Protein AF-A0A927N2I3-F1 (afdb_monomer_lite)

Organism: NCBI:txid648752

Secondary structure (DSSP, 8-state):
-----PBPHHHHHTSTT-TT-EEETTEEEEEEE-SSHHHHHHHHHHHHHHHTTTSSPPEEEEETTEEEEEES-TT-SSB-HHHHHHHHHHHHHHHHTTPPB-GGG----EEEEEESSHHHHHHHHHHHH-PEEETTTEEE-TTS-S-EEEEEE-SS---S----EEEEE--HHHHHHHHHHHHHTT-EEEEEETTEEEEE-TT--EEEEE--SS--BSSS-TTTTT-EEESEEEEEEE-SSHHHHHHHHHHHHHHHHHHT---EEEEETTEEEEE--TTGGGSTTHHHHHHHHHHHGGGT-

Radius of gyration: 20.73 Å; chains: 1; bounding box: 54×40×56 Å

InterPro domains:
  IPR029068 Glyoxalase/Bleomycin resistance protein/Dihydroxybiphenyl dioxygenase [G3DSA:3.10.180.10] (100-213)
  IPR041581 Glyoxalase-like domain, group 6 [PF18029] (110-209)

pLDDT: mean 91.67, std 9.79, range [36.31, 98.75]

Structure (mmCIF, N/CA/C/O backbone):
data_AF-A0A927N2I3-F1
#
_entry.id   AF-A0A927N2I3-F1
#
loop_
_atom_site.group_PDB
_atom_site.id
_atom_site.type_symbol
_atom_site.label_atom_id
_atom_site.label_alt_id
_atom_site.label_comp_id
_atom_site.label_asym_id
_atom_site.label_entity_id
_atom_site.label_seq_id
_atom_site.pdbx_PDB_ins_code
_atom_site.Cartn_x
_atom_site.Cartn_y
_atom_site.Cartn_z
_atom_site.occupancy
_atom_site.B_iso_or_equiv
_atom_site.auth_seq_id
_atom_site.auth_comp_id
_atom_site.auth_asym_id
_atom_site.auth_atom_id
_atom_site.pdbx_PDB_model_num
ATOM 1 N N . MET A 1 1 ? 16.947 22.408 23.521 1.00 36.31 1 MET A N 1
ATOM 2 C CA . MET A 1 1 ? 17.897 21.513 22.833 1.00 36.31 1 MET A CA 1
ATOM 3 C C . MET A 1 1 ? 17.245 20.146 22.841 1.00 36.31 1 MET A C 1
ATOM 5 O O . MET A 1 1 ? 17.210 19.525 23.893 1.00 36.31 1 MET A O 1
ATOM 9 N N . ALA A 1 2 ? 16.526 19.806 21.770 1.00 45.47 2 ALA A N 1
ATOM 10 C CA . ALA A 1 2 ? 15.670 18.622 21.747 1.00 45.47 2 ALA A CA 1
ATOM 11 C C . ALA A 1 2 ? 16.523 17.362 21.561 1.00 45.47 2 ALA A C 1
ATOM 13 O O . ALA A 1 2 ? 17.490 17.373 20.804 1.00 45.47 2 ALA A O 1
ATOM 14 N N . ASN A 1 3 ? 16.166 16.325 22.308 1.00 46.56 3 ASN A N 1
ATOM 15 C CA . ASN A 1 3 ? 16.824 15.031 22.383 1.00 46.56 3 ASN A CA 1
ATOM 16 C C . ASN A 1 3 ? 16.687 14.291 21.034 1.00 46.56 3 ASN A C 1
ATOM 18 O O . ASN A 1 3 ? 15.712 13.579 20.823 1.00 46.56 3 ASN A O 1
ATOM 22 N N . ASP A 1 4 ? 17.623 14.504 20.106 1.00 62.81 4 ASP A N 1
ATOM 23 C CA . ASP A 1 4 ? 17.673 13.862 18.776 1.00 62.81 4 ASP A CA 1
ATOM 24 C C . ASP A 1 4 ? 18.346 12.476 18.842 1.00 62.81 4 ASP A C 1
ATOM 26 O O . ASP A 1 4 ? 19.087 12.063 17.951 1.00 62.81 4 ASP A O 1
ATOM 30 N N . GLU A 1 5 ? 18.144 11.763 19.952 1.00 76.31 5 GLU A N 1
ATOM 31 C CA . GLU A 1 5 ? 18.670 10.415 20.131 1.00 76.31 5 GLU A CA 1
ATOM 32 C C . GLU A 1 5 ? 17.821 9.445 19.304 1.00 76.31 5 GLU A C 1
ATOM 34 O O . GLU A 1 5 ? 16.644 9.201 19.591 1.00 76.31 5 GLU A O 1
ATOM 39 N N . ARG A 1 6 ? 18.419 8.932 18.227 1.00 86.75 6 ARG A N 1
ATOM 40 C CA . ARG A 1 6 ? 17.805 7.933 17.354 1.00 86.75 6 ARG A CA 1
ATOM 41 C C . ARG A 1 6 ? 18.046 6.543 17.923 1.00 86.75 6 ARG A C 1
ATOM 43 O O . ARG A 1 6 ? 19.167 6.174 18.260 1.00 86.75 6 ARG A O 1
ATOM 50 N N . LEU A 1 7 ? 16.975 5.770 17.997 1.00 87.06 7 LEU A N 1
ATOM 51 C CA . LEU A 1 7 ? 16.972 4.374 18.380 1.00 87.06 7 LEU A CA 1
ATOM 52 C C . LEU A 1 7 ? 17.231 3.506 17.148 1.00 87.06 7 LEU A C 1
ATOM 54 O O . LEU A 1 7 ? 16.596 3.650 16.099 1.00 87.06 7 LEU A O 1
ATOM 58 N N . THR A 1 8 ? 18.135 2.551 17.315 1.00 88.69 8 THR A N 1
ATOM 59 C CA . THR A 1 8 ? 18.294 1.415 16.405 1.00 88.69 8 THR A CA 1
ATOM 60 C C . THR A 1 8 ? 17.078 0.486 16.478 1.00 88.69 8 THR A C 1
ATOM 62 O O . THR A 1 8 ? 16.321 0.501 17.453 1.00 88.69 8 THR A O 1
ATOM 65 N N . ALA A 1 9 ? 16.910 -0.382 15.476 1.00 88.00 9 ALA A N 1
ATOM 66 C CA . ALA A 1 9 ? 15.837 -1.376 15.481 1.00 88.00 9 ALA A CA 1
ATOM 67 C C . ALA A 1 9 ? 15.829 -2.268 16.749 1.00 88.00 9 ALA A C 1
ATOM 69 O O . ALA A 1 9 ? 14.766 -2.394 17.365 1.00 88.00 9 ALA A O 1
ATOM 70 N N . PRO A 1 10 ? 16.972 -2.810 17.230 1.00 89.75 10 PRO A N 1
ATOM 71 C CA . PRO A 1 10 ? 16.998 -3.562 18.485 1.00 89.75 10 PRO A CA 1
ATOM 72 C C . PRO A 1 10 ? 16.578 -2.737 19.706 1.00 89.75 10 PRO A C 1
ATOM 74 O O . PRO A 1 10 ? 15.846 -3.245 20.550 1.00 89.75 10 PRO A O 1
ATOM 77 N N . GLN A 1 11 ? 17.003 -1.472 19.798 1.00 91.69 11 GLN A N 1
ATOM 78 C CA . GLN A 1 11 ? 16.630 -0.599 20.917 1.00 91.69 11 GLN A CA 1
ATOM 79 C C . GLN A 1 11 ? 15.126 -0.313 20.937 1.00 91.69 11 GLN A C 1
ATOM 81 O O . GLN A 1 11 ? 14.523 -0.359 22.006 1.00 91.69 11 GLN A O 1
ATOM 86 N N . PHE A 1 12 ? 14.509 -0.074 19.773 1.00 92.25 12 PHE A N 1
ATOM 87 C CA . PHE A 1 12 ? 13.056 0.072 19.677 1.00 92.25 12 PHE A CA 1
ATOM 88 C C . PHE A 1 12 ? 12.346 -1.204 20.143 1.00 92.25 12 PHE A C 1
ATOM 90 O O . PHE A 1 12 ? 11.490 -1.142 21.017 1.00 92.25 12 PHE A O 1
ATOM 97 N N . GLN A 1 13 ? 12.735 -2.374 19.623 1.00 91.06 13 GLN A N 1
ATOM 98 C CA . GLN A 1 13 ? 12.074 -3.643 19.963 1.00 91.06 13 GLN A CA 1
ATOM 99 C C . GLN A 1 13 ? 12.230 -4.060 21.429 1.00 91.06 13 GLN A C 1
ATOM 101 O O . GLN A 1 13 ? 11.427 -4.846 21.925 1.00 91.06 13 GLN A O 1
ATOM 106 N N . GLN A 1 14 ? 13.268 -3.577 22.111 1.00 92.50 14 GLN A N 1
ATOM 107 C CA . GLN A 1 14 ? 13.507 -3.848 23.529 1.00 92.50 14 GLN A CA 1
ATOM 108 C C . GLN A 1 14 ? 12.825 -2.834 24.456 1.00 92.50 14 GLN A C 1
ATOM 110 O O . GLN A 1 14 ? 12.852 -3.012 25.675 1.00 92.50 14 GLN A O 1
ATOM 115 N N . ALA A 1 15 ? 12.223 -1.769 23.919 1.00 94.38 15 ALA A N 1
ATOM 116 C CA . ALA A 1 15 ? 11.490 -0.813 24.732 1.00 94.38 15 ALA A CA 1
ATOM 117 C C . ALA A 1 15 ? 10.251 -1.477 25.359 1.00 94.38 15 ALA A C 1
ATOM 119 O O . ALA A 1 15 ? 9.524 -2.229 24.716 1.00 94.38 15 ALA A O 1
ATOM 120 N N . ALA A 1 16 ? 9.979 -1.180 26.631 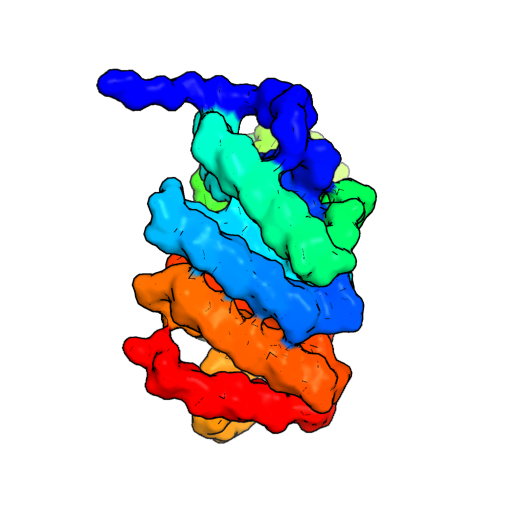1.00 94.94 16 ALA A N 1
ATOM 121 C CA . ALA A 1 16 ? 8.777 -1.679 27.298 1.00 94.94 16 ALA A CA 1
ATOM 122 C C . ALA A 1 16 ? 7.506 -1.104 26.646 1.00 94.94 16 ALA A C 1
ATOM 124 O O . ALA A 1 16 ? 7.484 0.081 26.299 1.00 94.94 16 ALA A O 1
ATOM 125 N N . GLY A 1 17 ? 6.439 -1.894 26.521 1.00 93.25 17 GLY A N 1
ATOM 126 C CA . GLY A 1 17 ? 5.139 -1.442 26.006 1.00 93.25 17 GLY A CA 1
ATOM 127 C C . GLY A 1 17 ? 4.995 -1.441 24.478 1.00 93.25 17 GLY A C 1
ATOM 128 O O . GLY A 1 17 ? 3.988 -0.941 23.972 1.00 93.25 17 GLY A O 1
ATOM 129 N N . VAL A 1 18 ? 5.978 -1.968 23.737 1.00 95.56 18 VAL A N 1
ATOM 130 C CA . VAL A 1 18 ? 5.910 -2.149 22.273 1.00 95.56 18 VAL A CA 1
ATOM 131 C C . VAL A 1 18 ? 6.015 -3.619 21.851 1.00 95.56 18 VAL A C 1
ATOM 133 O O . VAL A 1 18 ? 6.396 -3.929 20.728 1.00 95.56 18 VAL A O 1
ATOM 136 N N . GLU A 1 19 ? 5.632 -4.551 22.722 1.00 95.44 19 GLU A N 1
ATOM 137 C CA . GLU A 1 19 ? 5.757 -6.002 22.512 1.00 95.44 19 GLU A CA 1
ATOM 138 C C . GLU A 1 19 ? 4.996 -6.502 21.264 1.00 95.44 19 GLU A C 1
ATOM 140 O O . GLU A 1 19 ? 5.373 -7.505 20.646 1.00 95.44 19 GLU A O 1
ATOM 145 N N . HIS A 1 20 ? 3.951 -5.773 20.861 1.00 95.25 20 HIS A N 1
ATOM 146 C CA . HIS A 1 20 ? 3.148 -6.016 19.657 1.00 95.25 20 HIS A CA 1
ATOM 147 C C . HIS A 1 20 ? 3.859 -5.645 18.346 1.00 95.25 20 HIS A C 1
ATOM 149 O O . HIS A 1 20 ? 3.430 -6.064 17.274 1.00 95.25 20 HIS A O 1
ATOM 155 N N . TRP A 1 21 ? 4.934 -4.858 18.417 1.00 96.88 21 TRP A N 1
ATOM 156 C CA . TRP A 1 21 ? 5.563 -4.238 17.256 1.00 96.88 21 TRP A CA 1
ATOM 157 C C . TRP A 1 21 ? 6.791 -5.023 16.790 1.00 96.88 21 TRP A C 1
ATOM 159 O O . TRP A 1 21 ? 7.533 -5.612 17.585 1.00 96.88 21 TRP A O 1
ATOM 169 N N . ARG A 1 22 ? 7.037 -5.030 15.480 1.00 95.00 22 ARG A N 1
ATOM 170 C CA . ARG A 1 22 ? 8.255 -5.568 14.861 1.00 95.00 22 ARG A CA 1
ATOM 171 C C . ARG A 1 22 ? 8.903 -4.503 13.996 1.00 95.00 22 ARG A C 1
ATOM 173 O O . ARG A 1 22 ? 8.218 -3.792 13.271 1.00 95.00 22 ARG A O 1
ATOM 180 N N . MET A 1 23 ? 10.225 -4.408 14.064 1.00 92.25 23 MET A N 1
ATOM 181 C CA . MET A 1 23 ? 10.978 -3.583 13.126 1.00 92.25 23 MET A CA 1
ATOM 182 C C . MET A 1 23 ? 11.114 -4.348 11.813 1.00 92.25 23 MET A C 1
ATOM 184 O O . MET A 1 23 ? 11.756 -5.396 11.775 1.00 92.25 23 MET A O 1
ATOM 188 N N . LEU A 1 24 ? 10.481 -3.833 10.763 1.00 89.38 24 LEU A N 1
ATOM 189 C CA . LEU A 1 24 ? 10.590 -4.328 9.391 1.00 89.38 24 LEU A CA 1
ATOM 190 C C . LEU A 1 24 ? 11.387 -3.322 8.545 1.00 89.38 24 LEU A C 1
ATOM 192 O O . LEU A 1 24 ? 11.769 -2.259 9.038 1.00 89.38 24 LEU A O 1
ATOM 196 N N . ALA A 1 25 ? 11.628 -3.644 7.269 1.00 79.50 25 ALA A N 1
ATOM 197 C CA . ALA A 1 25 ? 12.463 -2.834 6.372 1.00 79.50 25 ALA A CA 1
ATOM 198 C C . ALA A 1 25 ? 12.032 -1.354 6.284 1.00 79.50 25 ALA A C 1
ATOM 200 O O . ALA A 1 25 ? 12.874 -0.476 6.117 1.00 79.50 25 ALA A O 1
ATOM 201 N N . PHE A 1 26 ? 10.737 -1.070 6.464 1.00 79.00 26 PHE A N 1
ATOM 202 C CA . PHE A 1 26 ? 10.156 0.271 6.313 1.00 79.00 26 PHE A CA 1
ATOM 203 C C . PHE A 1 26 ? 9.615 0.872 7.619 1.00 79.00 26 PHE A C 1
ATOM 205 O O . PHE A 1 26 ? 8.822 1.810 7.583 1.00 79.00 26 PHE A O 1
ATOM 212 N N . GLY A 1 27 ? 10.042 0.352 8.774 1.00 88.81 27 GLY A N 1
ATOM 213 C CA . GLY A 1 27 ? 9.709 0.912 10.087 1.00 88.81 27 GLY A CA 1
ATOM 214 C C . GLY A 1 27 ? 9.077 -0.081 11.059 1.00 88.81 27 GLY A C 1
ATOM 215 O O . GLY A 1 27 ? 9.014 -1.291 10.816 1.00 88.81 27 GLY A O 1
ATOM 216 N N . ALA A 1 28 ? 8.619 0.444 12.194 1.00 94.06 28 ALA A N 1
ATOM 217 C CA . ALA A 1 28 ? 7.935 -0.345 13.208 1.00 94.06 28 ALA A CA 1
ATOM 218 C C . ALA A 1 28 ? 6.518 -0.672 12.743 1.00 94.06 28 ALA A C 1
ATOM 220 O O . ALA A 1 28 ? 5.746 0.226 12.424 1.00 94.06 28 ALA A O 1
ATOM 221 N N . SER A 1 29 ? 6.181 -1.954 12.733 1.00 95.94 29 SER A N 1
ATOM 222 C CA . SER A 1 29 ? 4.923 -2.485 12.217 1.00 95.94 29 SER A CA 1
ATOM 223 C C . SER A 1 29 ? 4.180 -3.261 13.301 1.00 95.94 29 SER A C 1
ATOM 225 O O . SER A 1 29 ? 4.810 -4.021 14.039 1.00 95.94 29 SER A O 1
ATOM 227 N N . ALA A 1 30 ? 2.863 -3.098 13.389 1.00 97.88 30 ALA A N 1
ATOM 228 C CA . ALA A 1 30 ? 1.992 -3.895 14.251 1.00 97.88 30 ALA A CA 1
ATOM 229 C C . ALA A 1 30 ? 0.683 -4.230 13.539 1.00 97.88 30 ALA A C 1
ATOM 231 O O . ALA A 1 30 ? 0.111 -3.384 12.852 1.00 97.88 30 ALA A O 1
ATOM 232 N N . TRP A 1 31 ? 0.215 -5.459 13.728 1.00 98.50 31 TRP A N 1
ATOM 233 C CA . TRP A 1 31 ? -1.080 -5.926 13.252 1.00 98.50 31 TRP A CA 1
ATOM 234 C C . TRP A 1 31 ? -2.033 -6.107 14.431 1.00 98.50 31 TRP A C 1
ATOM 236 O O . TRP A 1 31 ? -1.641 -6.676 15.453 1.00 98.50 31 TRP A O 1
ATOM 246 N N . PHE A 1 32 ? -3.271 -5.644 14.271 1.00 98.75 32 PHE A N 1
ATOM 247 C CA . PHE A 1 32 ? -4.353 -5.800 15.239 1.00 98.75 32 PHE A CA 1
ATOM 248 C C . PHE A 1 32 ? -5.556 -6.469 14.576 1.00 98.75 32 PHE A C 1
ATOM 250 O O . PHE A 1 32 ? -6.111 -5.923 13.620 1.00 98.75 32 PHE A O 1
ATOM 257 N N . ASP A 1 33 ? -5.972 -7.621 15.093 1.00 98.62 33 ASP A N 1
ATOM 258 C CA . ASP A 1 33 ? -7.131 -8.354 14.595 1.00 98.62 33 ASP A CA 1
ATOM 259 C C . ASP A 1 33 ? -8.418 -7.570 14.844 1.00 98.62 33 ASP A C 1
ATOM 261 O O . ASP A 1 33 ? -8.652 -7.034 15.931 1.00 98.62 33 ASP A O 1
ATOM 265 N N . ALA A 1 34 ? -9.280 -7.541 13.832 1.00 98.25 34 ALA A N 1
ATOM 266 C CA . ALA A 1 34 ? -10.597 -6.937 13.904 1.00 98.25 34 ALA A CA 1
ATOM 267 C C . ALA A 1 34 ? -11.634 -7.860 13.243 1.00 98.25 34 ALA A C 1
ATOM 269 O O . ALA A 1 34 ? -11.428 -8.316 12.120 1.00 98.25 34 ALA A O 1
ATOM 270 N N . PRO A 1 35 ? -12.784 -8.113 13.892 1.00 97.25 35 PRO A N 1
ATOM 271 C CA . PRO A 1 35 ? -13.817 -9.001 13.353 1.00 97.25 35 PRO A CA 1
ATOM 272 C C . PRO A 1 35 ? -14.614 -8.389 12.188 1.00 97.25 35 PRO A C 1
ATOM 274 O O . PRO A 1 35 ? -15.437 -9.073 11.586 1.00 97.25 35 PRO A O 1
ATOM 277 N N . SER A 1 36 ? -14.432 -7.095 11.912 1.00 98.12 36 SER A N 1
ATOM 278 C CA . SER A 1 36 ? -15.065 -6.366 10.810 1.00 98.12 36 SER A CA 1
ATOM 279 C C . SER A 1 36 ? -14.256 -5.116 10.468 1.00 98.12 36 SER A C 1
ATOM 281 O O . SER A 1 36 ? -13.510 -4.605 11.319 1.00 98.12 36 SER A O 1
ATOM 283 N N . GLN A 1 37 ? -14.447 -4.561 9.269 1.00 98.00 37 GLN A N 1
ATOM 284 C CA . GLN A 1 37 ? -13.780 -3.310 8.906 1.00 98.00 37 GLN A CA 1
ATOM 285 C C . GLN A 1 37 ? -14.302 -2.143 9.738 1.00 98.00 37 GLN A C 1
ATOM 287 O O . GLN A 1 37 ? -13.536 -1.243 10.059 1.00 98.00 37 GLN A O 1
ATOM 292 N N . THR A 1 38 ? -15.574 -2.153 10.137 1.00 98.44 38 THR A N 1
ATOM 293 C CA . THR A 1 38 ? -16.164 -1.137 11.017 1.00 98.44 38 THR A CA 1
ATOM 294 C C . THR A 1 38 ? -15.460 -1.117 12.372 1.00 98.44 38 THR A C 1
ATOM 296 O O . THR A 1 38 ? -15.139 -0.045 12.891 1.00 98.44 38 THR A O 1
ATOM 299 N N . THR A 1 39 ? -15.163 -2.292 12.940 1.00 98.25 39 THR A N 1
ATOM 300 C CA . THR A 1 39 ? -14.383 -2.392 14.179 1.00 98.25 39 THR A CA 1
ATOM 301 C C . THR A 1 39 ? -12.949 -1.904 13.966 1.00 98.25 39 THR A C 1
ATOM 303 O O . THR A 1 39 ? -12.459 -1.100 14.758 1.00 98.25 39 THR A O 1
ATOM 306 N N . GLY A 1 40 ? -12.293 -2.310 12.874 1.00 98.50 40 GLY A N 1
ATOM 307 C CA . GLY A 1 40 ? -10.952 -1.823 12.540 1.00 98.50 40 GLY A CA 1
ATOM 308 C C . GLY A 1 40 ? -10.908 -0.302 12.332 1.00 98.50 40 GLY A C 1
ATOM 309 O O . GLY A 1 40 ? -10.027 0.379 12.852 1.00 98.50 40 GLY A O 1
ATOM 310 N N . ALA A 1 41 ? -11.911 0.274 11.669 1.00 98.38 41 ALA A N 1
ATOM 311 C CA . ALA A 1 41 ? -12.024 1.711 11.440 1.00 98.38 41 ALA A CA 1
ATOM 312 C C . ALA A 1 41 ? -12.205 2.514 12.740 1.00 98.38 41 ALA A C 1
ATOM 314 O O . ALA A 1 41 ? -11.804 3.679 12.810 1.00 98.38 41 ALA A O 1
ATOM 315 N N . ALA A 1 42 ? -12.746 1.905 13.801 1.00 98.31 42 ALA A N 1
ATOM 316 C CA . ALA A 1 42 ? -12.764 2.529 15.121 1.00 98.31 42 ALA A CA 1
ATOM 317 C C . ALA A 1 42 ? -11.341 2.747 15.665 1.00 98.31 42 ALA A C 1
ATOM 319 O O . ALA A 1 42 ? -11.078 3.806 16.239 1.00 98.31 42 ALA A O 1
ATOM 320 N N . LEU A 1 43 ? -10.418 1.802 15.437 1.00 98.44 43 LEU A N 1
ATOM 321 C CA . LEU A 1 43 ? -9.000 1.967 15.769 1.00 98.44 43 LEU A CA 1
ATOM 322 C C . LEU A 1 43 ? -8.337 3.010 14.865 1.00 98.44 43 LEU A C 1
ATOM 324 O O . LEU A 1 43 ? -7.635 3.877 15.377 1.00 98.44 43 LEU A O 1
ATOM 328 N N . VAL A 1 44 ? -8.617 2.995 13.556 1.00 97.44 44 VAL A N 1
ATOM 329 C CA . VAL A 1 44 ? -8.127 4.022 12.615 1.00 97.44 44 VAL A CA 1
ATOM 330 C C . VAL A 1 44 ? -8.447 5.429 13.125 1.00 97.44 44 VAL A C 1
ATOM 332 O O . VAL A 1 44 ? -7.557 6.273 13.215 1.00 97.44 44 VAL A O 1
ATOM 335 N N . ARG A 1 45 ? -9.692 5.671 13.554 1.00 96.19 45 ARG A N 1
ATOM 336 C CA . ARG A 1 45 ? -10.097 6.959 14.133 1.00 96.19 45 ARG A CA 1
ATOM 337 C C . ARG A 1 45 ? -9.270 7.326 15.371 1.00 96.19 45 ARG A C 1
ATOM 339 O O . ARG A 1 45 ? -8.767 8.444 15.445 1.00 96.19 45 ARG A O 1
ATOM 346 N N . ARG A 1 46 ? -9.062 6.390 16.307 1.00 95.94 46 ARG A N 1
ATOM 347 C CA . ARG A 1 46 ? -8.213 6.631 17.492 1.00 95.94 46 ARG A CA 1
ATOM 348 C C . ARG A 1 46 ? -6.778 6.981 17.106 1.00 95.94 46 ARG A C 1
ATOM 350 O O . ARG A 1 46 ? -6.207 7.895 17.687 1.00 95.94 46 ARG A O 1
ATOM 357 N N . ILE A 1 47 ? -6.207 6.298 16.114 1.00 95.00 47 ILE A N 1
ATOM 358 C CA . ILE A 1 47 ? -4.854 6.583 15.616 1.00 95.00 47 ILE A CA 1
ATOM 359 C C . ILE A 1 47 ? -4.770 8.021 15.090 1.00 95.00 47 ILE A C 1
ATOM 361 O O . ILE A 1 47 ? -3.842 8.742 15.450 1.00 95.00 47 ILE A O 1
ATOM 365 N N . THR A 1 48 ? -5.757 8.468 14.305 1.00 91.12 48 THR A N 1
ATOM 366 C CA . THR A 1 48 ? -5.766 9.846 13.783 1.00 91.12 48 THR A CA 1
ATOM 367 C C . THR A 1 48 ? -5.887 10.903 14.886 1.00 91.12 48 THR A C 1
ATOM 369 O O . THR A 1 48 ? -5.183 11.911 14.843 1.00 91.12 48 THR A O 1
ATOM 372 N N . GLU A 1 49 ? -6.702 10.644 15.918 1.00 90.62 49 GLU A N 1
ATOM 373 C CA . GLU A 1 49 ? -6.854 11.521 17.091 1.00 90.62 49 GLU A CA 1
ATOM 374 C C . GLU A 1 49 ? -5.538 11.657 17.876 1.00 90.62 49 GLU A C 1
ATOM 376 O O . GLU A 1 49 ? -5.213 12.740 18.363 1.00 90.62 49 GLU A O 1
ATOM 381 N N . LEU A 1 50 ? -4.757 10.575 17.975 1.00 88.38 50 LEU A N 1
ATOM 382 C CA . LEU A 1 50 ? -3.436 10.603 18.607 1.00 88.38 50 LEU A CA 1
ATOM 383 C C . LEU A 1 50 ? -2.462 11.481 17.809 1.00 88.38 50 LEU A C 1
ATOM 385 O O . LEU A 1 50 ? -1.740 12.289 18.394 1.00 88.38 50 LEU A O 1
ATOM 389 N N . THR A 1 51 ? -2.470 11.368 16.478 1.00 77.38 51 THR A N 1
ATOM 390 C CA . THR A 1 51 ? -1.511 12.066 15.608 1.00 77.38 51 THR A CA 1
ATOM 391 C C . THR A 1 51 ? -1.757 13.561 15.468 1.00 77.38 51 THR A C 1
ATOM 393 O O . THR A 1 51 ? -0.788 14.317 15.401 1.00 77.38 51 THR A O 1
ATOM 396 N N . ASP A 1 52 ? -3.014 14.007 15.539 1.00 65.69 52 ASP A N 1
ATOM 397 C CA . ASP A 1 52 ? -3.369 15.435 15.536 1.00 65.69 52 ASP A CA 1
ATOM 398 C C . ASP A 1 52 ? -2.674 16.226 16.662 1.00 65.69 52 ASP A C 1
ATOM 400 O O . ASP A 1 52 ? -2.477 17.437 16.555 1.00 65.69 52 ASP A O 1
ATOM 404 N N . SER A 1 53 ? -2.261 15.545 17.736 1.00 52.94 53 SER A N 1
ATOM 405 C CA . SER A 1 53 ? -1.587 16.155 18.882 1.00 52.94 53 SER A CA 1
ATOM 406 C C . SER A 1 53 ? -0.053 16.104 18.831 1.00 52.94 53 SER A C 1
ATOM 408 O O . SER A 1 53 ? 0.600 16.858 19.555 1.00 52.94 53 SER A O 1
ATOM 410 N N . SER A 1 54 ? 0.539 15.232 18.001 1.00 52.00 54 SER A N 1
ATOM 411 C CA . SER A 1 54 ? 1.939 14.812 18.169 1.00 52.00 54 SER A CA 1
ATOM 412 C C . SER A 1 54 ? 2.775 14.666 16.891 1.00 52.00 54 SER A C 1
ATOM 414 O O . SER A 1 54 ? 3.991 14.508 17.013 1.00 52.00 54 SER A O 1
ATOM 416 N N . GLY A 1 55 ? 2.200 14.724 15.680 1.00 63.16 55 GLY A N 1
ATOM 417 C CA . GLY A 1 55 ? 2.989 14.700 14.439 1.00 63.16 55 GLY A CA 1
ATOM 418 C C . GLY A 1 55 ? 2.362 13.946 13.263 1.00 63.16 55 GLY A C 1
ATOM 419 O O . GLY A 1 55 ? 1.148 13.878 13.112 1.00 63.16 55 GLY A O 1
ATOM 420 N N . ARG A 1 56 ? 3.222 13.423 12.378 1.00 75.81 56 ARG A N 1
ATOM 421 C CA . ARG A 1 56 ? 2.847 12.782 11.105 1.00 75.81 56 ARG A CA 1
ATOM 422 C C . ARG A 1 56 ? 2.008 11.517 11.335 1.00 75.81 56 ARG A C 1
ATOM 424 O O . ARG A 1 56 ? 2.390 10.667 12.134 1.00 75.81 56 ARG A O 1
ATOM 431 N N . LEU A 1 57 ? 0.913 11.388 10.585 1.00 86.19 57 LEU A N 1
ATOM 432 C CA . LEU A 1 57 ? 0.067 10.193 10.538 1.00 86.19 57 LEU A CA 1
ATOM 433 C C . LEU A 1 57 ? 0.915 8.950 10.170 1.00 86.19 57 LEU A C 1
ATOM 435 O O . LEU A 1 57 ? 1.628 9.014 9.162 1.00 86.19 57 LEU A O 1
ATOM 439 N N . PRO A 1 58 ? 0.884 7.847 10.951 1.00 92.19 58 PRO A N 1
ATOM 440 C CA . PRO A 1 58 ? 1.461 6.577 10.523 1.00 92.19 58 PRO A CA 1
ATOM 441 C C . PRO A 1 58 ? 0.714 6.034 9.307 1.00 92.19 58 PRO A C 1
ATOM 443 O O . PRO A 1 58 ? -0.461 6.333 9.106 1.00 92.19 58 PRO A O 1
ATOM 446 N N . ASP A 1 59 ? 1.368 5.187 8.522 1.00 94.00 59 ASP A N 1
ATOM 447 C CA . ASP A 1 59 ? 0.656 4.481 7.464 1.00 94.00 59 ASP A CA 1
ATOM 448 C C . ASP A 1 59 ? -0.269 3.442 8.112 1.00 94.00 59 ASP A C 1
ATOM 450 O O . ASP A 1 59 ? 0.155 2.690 8.997 1.00 94.00 59 ASP A O 1
ATOM 454 N N . VAL A 1 60 ? -1.532 3.407 7.688 1.00 96.81 60 VAL A N 1
ATOM 455 C CA . VAL A 1 60 ? -2.525 2.464 8.215 1.00 96.81 60 VAL A CA 1
ATOM 456 C C . VAL A 1 60 ? -3.180 1.716 7.068 1.00 96.81 60 VAL A C 1
ATOM 458 O O . VAL A 1 60 ? -3.744 2.340 6.174 1.00 96.81 60 VAL A O 1
ATOM 461 N N . ASP A 1 61 ? -3.134 0.390 7.113 1.00 97.50 61 ASP A N 1
ATOM 462 C CA . ASP A 1 61 ? -3.801 -0.481 6.152 1.00 97.50 61 ASP A CA 1
ATOM 463 C C . ASP A 1 61 ? -4.960 -1.187 6.871 1.00 97.50 61 ASP A C 1
ATOM 465 O O . ASP A 1 61 ? -4.750 -2.063 7.714 1.00 97.50 61 ASP A O 1
ATOM 469 N N . LEU A 1 62 ? -6.196 -0.792 6.569 1.00 98.62 62 LEU A N 1
ATOM 470 C CA . LEU A 1 62 ? -7.406 -1.438 7.072 1.00 98.62 62 LEU A CA 1
ATOM 471 C C . LEU A 1 62 ? -7.830 -2.540 6.095 1.00 98.62 62 LEU A C 1
ATOM 473 O O . LEU A 1 62 ? -7.935 -2.326 4.883 1.00 98.62 62 LEU A O 1
ATOM 477 N N . ARG A 1 63 ? -8.026 -3.744 6.628 1.00 97.88 63 ARG A N 1
ATOM 478 C CA . ARG A 1 63 ? -8.367 -4.965 5.895 1.00 97.88 63 ARG A CA 1
ATOM 479 C C . ARG A 1 63 ? -9.583 -5.632 6.529 1.00 97.88 63 ARG A C 1
ATOM 481 O O . ARG A 1 63 ? -9.994 -5.282 7.631 1.00 97.88 63 ARG A O 1
ATOM 488 N N . ALA A 1 64 ? -10.117 -6.644 5.848 1.00 97.00 64 ALA A N 1
ATOM 489 C CA . ALA A 1 64 ? -11.263 -7.423 6.320 1.00 97.00 64 ALA A CA 1
ATOM 490 C C . ALA A 1 64 ? -11.075 -8.000 7.735 1.00 97.00 64 ALA A C 1
ATOM 492 O O . ALA A 1 64 ? -12.026 -8.048 8.508 1.00 97.00 64 ALA A O 1
ATOM 493 N N . SER A 1 65 ? -9.855 -8.449 8.048 1.00 96.81 65 SER A N 1
ATOM 494 C CA . SER A 1 65 ? -9.521 -9.168 9.280 1.00 96.81 65 SER A CA 1
ATOM 495 C C . SER A 1 65 ? -8.781 -8.332 10.322 1.00 96.81 65 SER A C 1
ATOM 497 O O . SER A 1 65 ? -8.477 -8.849 11.394 1.00 96.81 65 SER A O 1
ATOM 499 N N . GLY A 1 66 ? -8.439 -7.073 10.037 1.00 98.19 66 GLY A N 1
ATOM 500 C CA . GLY A 1 66 ? -7.603 -6.308 10.955 1.00 98.19 66 GLY A CA 1
ATOM 501 C C . GLY A 1 66 ? -7.025 -5.018 10.400 1.00 98.19 66 GLY A C 1
ATOM 502 O O . GLY A 1 66 ? -7.351 -4.566 9.300 1.00 98.19 66 GLY A O 1
ATOM 503 N N . VAL A 1 67 ? -6.168 -4.416 11.217 1.00 98.69 67 VAL A N 1
ATOM 504 C CA . VAL A 1 67 ? -5.505 -3.139 10.966 1.00 98.69 67 VAL A CA 1
ATOM 505 C C . VAL A 1 67 ? -4.003 -3.334 11.069 1.00 98.69 67 VAL A C 1
ATOM 507 O O . VAL A 1 67 ? -3.487 -3.697 12.127 1.00 98.69 67 VAL A O 1
ATOM 510 N N . HIS A 1 68 ? -3.295 -3.032 9.988 1.00 98.00 68 HIS A N 1
ATOM 511 C CA . HIS A 1 68 ? -1.849 -2.904 10.000 1.00 98.00 68 HIS A CA 1
ATOM 512 C C . HIS A 1 68 ? -1.460 -1.444 10.222 1.00 98.00 68 HIS A C 1
ATOM 514 O O . HIS A 1 68 ? -1.967 -0.559 9.537 1.00 98.00 68 HIS A O 1
ATOM 520 N N . VAL A 1 69 ? -0.544 -1.184 11.150 1.00 97.06 69 VAL A N 1
ATOM 521 C CA . VAL A 1 69 ? -0.025 0.160 11.423 1.00 97.06 69 VAL A CA 1
ATOM 522 C C . VAL A 1 69 ? 1.485 0.158 11.247 1.00 97.06 69 VAL A C 1
ATOM 524 O O . VAL A 1 69 ? 2.168 -0.675 11.844 1.00 97.06 69 VAL A O 1
ATOM 527 N N . ARG A 1 70 ? 2.009 1.113 10.473 1.00 94.69 70 ARG A N 1
ATOM 528 C CA . ARG A 1 70 ? 3.448 1.360 10.316 1.00 94.69 70 ARG A CA 1
ATOM 529 C C . ARG A 1 70 ? 3.834 2.751 10.798 1.00 94.69 70 ARG A C 1
ATOM 531 O O . ARG A 1 70 ? 3.331 3.758 10.307 1.00 94.69 70 ARG A O 1
ATOM 538 N N . ILE A 1 71 ? 4.782 2.796 11.728 1.00 92.62 71 ILE A N 1
ATOM 539 C CA . ILE A 1 71 ? 5.397 4.022 12.237 1.00 92.62 71 ILE A CA 1
ATOM 540 C C . ILE A 1 71 ? 6.822 4.123 11.692 1.00 92.62 71 ILE A C 1
ATOM 542 O O . ILE A 1 71 ? 7.600 3.169 11.755 1.00 92.62 71 ILE A O 1
ATOM 546 N N . GLY A 1 72 ? 7.169 5.309 11.196 1.00 82.62 72 GLY A N 1
ATOM 547 C CA . GLY A 1 72 ? 8.456 5.589 10.566 1.00 82.62 72 GLY A CA 1
ATOM 548 C C . GLY A 1 72 ? 8.298 6.025 9.113 1.00 82.62 72 GLY A C 1
ATOM 549 O O . GLY A 1 72 ? 7.188 6.217 8.616 1.00 82.62 72 GLY A O 1
ATOM 550 N N . ALA A 1 73 ? 9.414 6.311 8.458 1.00 66.75 73 ALA A N 1
ATOM 551 C CA . ALA A 1 73 ? 9.473 6.579 7.026 1.00 66.75 73 ALA A CA 1
ATOM 552 C C . ALA A 1 73 ? 10.599 5.737 6.430 1.00 66.75 73 ALA A C 1
ATOM 554 O O . ALA A 1 73 ? 11.643 5.566 7.071 1.00 66.75 73 ALA A O 1
ATOM 555 N N . SER A 1 74 ? 10.395 5.242 5.211 1.00 62.94 74 SER A N 1
ATOM 556 C CA . SER A 1 74 ? 11.448 4.609 4.419 1.00 62.94 74 SER A CA 1
ATOM 557 C C . SER A 1 74 ? 12.672 5.532 4.363 1.00 62.94 74 SER A C 1
ATOM 559 O O . SER A 1 74 ? 12.537 6.724 4.097 1.00 62.94 74 SER A O 1
ATOM 561 N N . GLY A 1 75 ? 13.858 5.010 4.685 1.00 62.03 75 GLY A N 1
ATOM 562 C CA . GLY A 1 75 ? 15.096 5.802 4.710 1.00 62.03 75 GLY A CA 1
ATOM 563 C C . GLY A 1 75 ? 15.317 6.699 5.928 1.00 62.03 75 GLY A C 1
ATOM 564 O O . GLY A 1 75 ? 16.291 7.450 5.948 1.00 62.03 75 GLY A O 1
ATOM 565 N N . SER A 1 76 ? 14.462 6.633 6.956 1.00 66.38 76 SER A N 1
ATOM 566 C CA . SER A 1 76 ? 14.703 7.343 8.219 1.00 66.38 76 SER A CA 1
ATOM 567 C C . SER A 1 76 ? 16.009 6.866 8.884 1.00 66.38 76 SER A C 1
ATOM 569 O O . SER A 1 76 ? 16.250 5.657 8.929 1.00 66.38 76 SER A O 1
ATOM 571 N N . PRO A 1 77 ? 16.818 7.759 9.495 1.00 62.50 77 PRO A N 1
ATOM 572 C CA . PRO A 1 77 ? 18.069 7.402 10.187 1.00 62.50 77 PRO A CA 1
ATOM 573 C C . PRO A 1 77 ? 17.876 6.563 11.469 1.00 62.50 77 PRO A C 1
ATOM 575 O O . PRO A 1 77 ? 18.831 6.330 12.208 1.00 62.50 77 PRO A O 1
ATOM 578 N N . GLY A 1 78 ? 16.647 6.136 11.767 1.00 77.75 78 GLY A N 1
ATOM 579 C CA . GLY A 1 78 ? 16.273 5.355 12.943 1.00 77.75 78 GLY A CA 1
ATOM 580 C C . GLY A 1 78 ? 14.915 5.772 13.505 1.00 77.75 78 GLY A C 1
ATOM 581 O O . GLY A 1 78 ? 14.261 6.684 12.988 1.00 77.75 78 GLY A O 1
ATOM 582 N N . MET A 1 79 ? 14.505 5.106 14.582 1.00 87.38 79 MET A N 1
ATOM 583 C CA . MET A 1 79 ? 13.277 5.420 15.318 1.00 87.38 79 MET A CA 1
ATOM 584 C C . MET A 1 79 ? 13.552 6.513 16.355 1.00 87.38 79 MET A C 1
ATOM 586 O O . MET A 1 79 ? 14.671 6.657 16.835 1.00 87.38 79 MET A O 1
ATOM 590 N N . SER A 1 80 ? 12.552 7.296 16.727 1.00 88.69 80 SER A N 1
ATOM 591 C CA . SER A 1 80 ? 12.644 8.288 17.803 1.00 88.69 80 SER A CA 1
ATOM 592 C C . SER A 1 80 ? 11.914 7.817 19.062 1.00 88.69 80 SER A C 1
ATOM 594 O O . SER A 1 80 ? 11.098 6.896 19.024 1.00 88.69 80 SER A O 1
ATOM 596 N N . LEU A 1 81 ? 12.153 8.488 20.191 1.00 88.69 81 LEU A N 1
ATOM 597 C CA . LEU A 1 81 ? 11.338 8.282 21.394 1.00 88.69 81 LEU A CA 1
ATOM 598 C C . LEU A 1 81 ? 9.859 8.628 21.154 1.00 88.69 81 LEU A C 1
ATOM 600 O O . LEU A 1 81 ? 8.989 7.966 21.709 1.00 88.69 81 LEU A O 1
ATOM 604 N N . ALA A 1 82 ? 9.563 9.609 20.294 1.00 88.62 82 ALA A N 1
ATOM 605 C CA . ALA A 1 82 ? 8.188 9.939 19.922 1.00 88.62 82 ALA A CA 1
ATOM 606 C C . ALA A 1 82 ? 7.502 8.781 19.178 1.00 88.62 82 ALA A C 1
ATOM 608 O O . ALA A 1 82 ? 6.323 8.524 19.408 1.00 88.62 82 ALA A O 1
ATOM 609 N N . ASP A 1 83 ? 8.247 8.035 18.356 1.00 90.62 83 ASP A 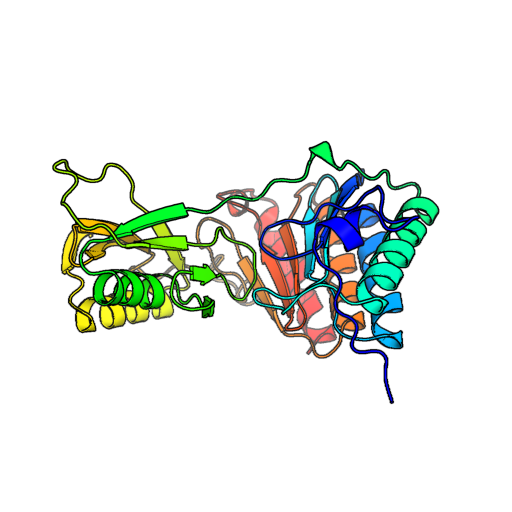N 1
ATOM 610 C CA . ASP A 1 83 ? 7.718 6.846 17.683 1.00 90.62 83 ASP A CA 1
ATOM 611 C C . ASP A 1 83 ? 7.417 5.713 18.676 1.00 90.62 83 ASP A C 1
ATOM 613 O O . ASP A 1 83 ? 6.431 4.997 18.512 1.00 90.62 83 ASP A O 1
ATOM 617 N N . VAL A 1 84 ? 8.228 5.564 19.733 1.00 92.75 84 VAL A N 1
ATOM 618 C CA . VAL A 1 84 ? 7.958 4.609 20.824 1.00 92.75 84 VAL A CA 1
ATOM 619 C C . VAL A 1 84 ? 6.681 4.990 21.574 1.00 92.75 84 VAL A C 1
ATOM 621 O O . VAL A 1 84 ? 5.843 4.126 21.832 1.00 92.75 84 VAL A O 1
ATOM 624 N N . GLU A 1 85 ? 6.502 6.271 21.906 1.00 92.75 85 GLU A N 1
ATOM 625 C CA . GLU A 1 85 ? 5.279 6.729 22.574 1.00 92.75 85 GLU A CA 1
ATOM 626 C C . GLU A 1 85 ? 4.041 6.569 21.686 1.00 92.75 85 GLU A C 1
ATOM 628 O O . GLU A 1 85 ? 2.998 6.121 22.166 1.00 92.75 85 GLU A O 1
ATOM 633 N N . LEU A 1 86 ? 4.157 6.840 20.382 1.00 93.50 86 LEU A N 1
ATOM 634 C CA . LEU A 1 86 ? 3.072 6.5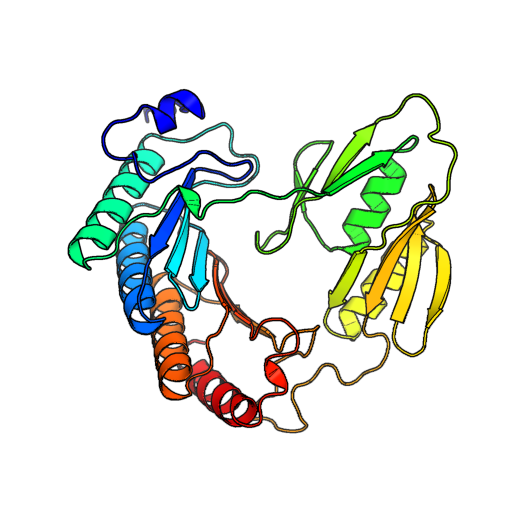93 19.436 1.00 93.50 86 LEU A CA 1
ATOM 635 C C . LEU A 1 86 ? 2.726 5.098 19.369 1.00 93.50 86 LEU A C 1
ATOM 637 O O . LEU A 1 86 ? 1.556 4.740 19.479 1.00 93.50 86 LEU A O 1
ATOM 641 N N . ALA A 1 87 ? 3.723 4.214 19.272 1.00 95.50 87 ALA A N 1
ATOM 642 C CA . ALA A 1 87 ? 3.515 2.765 19.255 1.00 95.50 87 ALA A CA 1
ATOM 643 C C . ALA A 1 87 ? 2.781 2.262 20.513 1.00 95.50 87 ALA A C 1
ATOM 645 O O . ALA A 1 87 ? 1.850 1.455 20.422 1.00 95.50 87 ALA A O 1
ATOM 646 N N . ARG A 1 88 ? 3.149 2.780 21.693 1.00 96.44 88 ARG A N 1
ATOM 647 C CA . ARG A 1 88 ? 2.465 2.490 22.966 1.00 96.44 88 ARG A CA 1
ATOM 648 C C . ARG A 1 88 ? 1.025 2.985 22.972 1.00 96.44 88 ARG A C 1
ATOM 650 O O . ARG A 1 88 ? 0.132 2.246 23.387 1.00 96.44 88 ARG A O 1
ATOM 657 N N . ALA A 1 89 ? 0.797 4.214 22.515 1.00 95.94 89 ALA A N 1
ATOM 658 C CA . ALA A 1 89 ? -0.528 4.819 22.477 1.00 95.94 89 ALA A CA 1
ATOM 659 C C . ALA A 1 89 ? -1.472 4.058 21.533 1.00 95.94 89 ALA A C 1
ATOM 661 O O . ALA A 1 89 ? -2.610 3.776 21.902 1.00 95.94 89 ALA A O 1
ATOM 662 N N . VAL A 1 90 ? -0.981 3.638 20.364 1.00 96.94 90 VAL A N 1
ATOM 663 C CA . VAL A 1 90 ? -1.739 2.803 19.421 1.00 96.94 90 VAL A CA 1
ATOM 664 C C . VAL A 1 90 ? -2.047 1.429 20.024 1.00 96.94 90 VAL A C 1
ATOM 666 O O . VAL A 1 90 ? -3.200 1.002 19.998 1.00 96.94 90 VAL A O 1
ATOM 669 N N . SER A 1 91 ? -1.067 0.763 20.648 1.00 98.06 91 SER A N 1
ATOM 670 C CA . SER A 1 91 ? -1.303 -0.497 21.373 1.00 98.06 91 SER A CA 1
ATOM 671 C C . SER A 1 91 ? -2.341 -0.348 22.492 1.00 98.06 91 SER A C 1
ATOM 673 O O . SER A 1 91 ? -3.119 -1.268 22.736 1.00 98.06 91 SER A O 1
ATOM 675 N N . ALA A 1 92 ? -2.353 0.781 23.205 1.00 97.56 92 ALA A N 1
ATOM 676 C CA . ALA A 1 92 ? -3.351 1.058 24.235 1.00 97.56 92 ALA A CA 1
ATOM 677 C C . ALA A 1 92 ? -4.746 1.267 23.633 1.00 97.56 92 ALA A C 1
ATOM 679 O O . ALA A 1 92 ? -5.692 0.637 24.093 1.00 97.56 92 ALA A O 1
ATOM 680 N N . ALA A 1 93 ? -4.856 2.054 22.560 1.00 97.50 93 ALA A N 1
ATOM 681 C CA . ALA A 1 93 ? -6.116 2.276 21.857 1.00 97.50 93 ALA A CA 1
ATOM 682 C C . ALA A 1 93 ? -6.712 0.978 21.288 1.00 97.50 93 ALA A C 1
ATOM 684 O O . ALA A 1 93 ? -7.924 0.789 21.345 1.00 97.50 93 ALA A O 1
ATOM 685 N N . ALA A 1 94 ? -5.874 0.072 20.774 1.00 98.38 94 ALA A N 1
ATOM 686 C CA . ALA A 1 94 ? -6.310 -1.247 20.322 1.00 98.38 94 ALA A CA 1
ATOM 687 C C . ALA A 1 94 ? -6.867 -2.090 21.481 1.00 98.38 94 ALA A C 1
ATOM 689 O O . ALA A 1 94 ? -7.953 -2.650 21.359 1.00 98.38 94 ALA A O 1
ATOM 690 N N . ARG A 1 95 ? -6.181 -2.112 22.636 1.00 97.88 95 ARG A N 1
ATOM 691 C CA . ARG A 1 95 ? -6.668 -2.806 23.842 1.00 97.88 95 ARG A CA 1
ATOM 692 C C . ARG A 1 95 ? -7.984 -2.233 24.365 1.00 97.88 95 ARG A C 1
ATOM 694 O O . ARG A 1 95 ? -8.843 -3.004 24.762 1.00 97.88 95 ARG A O 1
ATOM 701 N N . ASP A 1 96 ? -8.155 -0.913 24.343 1.00 98.25 96 ASP A N 1
ATOM 702 C CA . ASP A 1 96 ? -9.401 -0.255 24.768 1.00 98.25 96 ASP A CA 1
ATOM 703 C C . ASP A 1 96 ? -10.598 -0.592 23.855 1.00 98.25 96 ASP A C 1
ATOM 705 O O . ASP A 1 96 ? -11.749 -0.375 24.231 1.00 98.25 96 ASP A O 1
ATOM 709 N N . LEU A 1 97 ? -10.326 -1.102 22.650 1.00 98.12 97 LEU A N 1
ATOM 710 C CA . LEU A 1 97 ? -11.309 -1.581 21.676 1.00 98.12 97 LEU A CA 1
ATOM 711 C C . LEU A 1 97 ? -11.412 -3.117 21.638 1.00 98.12 97 LEU A C 1
ATOM 713 O O . LEU A 1 97 ? -12.059 -3.646 20.737 1.00 98.12 97 LEU A O 1
ATOM 717 N N . ASP A 1 98 ? -10.766 -3.820 22.575 1.00 98.19 98 ASP A N 1
ATOM 718 C CA . ASP A 1 98 ? -10.674 -5.285 22.625 1.00 98.19 98 ASP A CA 1
ATOM 719 C C . ASP A 1 98 ? -10.069 -5.922 21.352 1.00 98.19 98 ASP A C 1
ATOM 721 O O . ASP A 1 98 ? -10.374 -7.063 21.002 1.00 98.19 98 ASP A O 1
ATOM 725 N N . LEU A 1 99 ? -9.180 -5.200 20.657 1.00 98.50 99 LEU A N 1
ATOM 726 C CA . LEU A 1 99 ? -8.462 -5.703 19.483 1.00 98.50 99 LEU A CA 1
ATOM 727 C C . LEU A 1 99 ? -7.135 -6.333 19.899 1.00 98.50 99 LEU A C 1
ATOM 729 O O . LEU A 1 99 ? -6.269 -5.685 20.498 1.00 98.50 99 LEU A O 1
ATOM 733 N N . ALA A 1 100 ? -6.976 -7.614 19.573 1.00 97.69 100 ALA A N 1
ATOM 734 C CA . ALA A 1 100 ? -5.772 -8.368 19.880 1.00 97.69 100 ALA A CA 1
ATOM 735 C C . ALA A 1 100 ? -4.672 -8.050 18.865 1.00 97.69 100 ALA A C 1
ATOM 737 O O . ALA A 1 100 ? -4.915 -8.023 17.663 1.00 97.69 100 ALA A O 1
ATOM 738 N N . ALA A 1 101 ? -3.449 -7.831 19.342 1.00 98.06 101 ALA A N 1
ATOM 739 C CA . ALA A 1 101 ? -2.301 -7.776 18.454 1.00 98.06 101 ALA A CA 1
ATOM 740 C C . ALA A 1 101 ? -1.859 -9.191 18.067 1.00 98.06 101 ALA A C 1
ATOM 742 O O . ALA A 1 101 ? -1.694 -10.038 18.949 1.00 98.06 101 ALA A O 1
ATOM 743 N N . ASP A 1 102 ? -1.571 -9.410 16.786 1.00 97.31 102 ASP A N 1
ATOM 744 C CA . ASP A 1 102 ? -0.971 -10.653 16.296 1.00 97.31 102 ASP A CA 1
ATOM 745 C C . ASP A 1 102 ? 0.334 -10.360 15.539 1.00 97.31 102 ASP A C 1
ATOM 747 O O . ASP A 1 102 ? 0.333 -10.093 14.336 1.00 97.31 102 ASP A O 1
ATOM 751 N N . PRO A 1 103 ? 1.493 -10.431 16.218 1.00 95.44 103 PRO A N 1
ATOM 752 C CA . PRO A 1 103 ? 2.781 -10.238 15.562 1.00 95.44 103 PRO A CA 1
ATOM 753 C C . PRO A 1 103 ? 3.126 -11.314 14.522 1.00 95.44 103 PRO A C 1
ATOM 755 O O . PRO A 1 103 ? 4.078 -11.113 13.769 1.00 95.44 103 PRO A O 1
ATOM 758 N N . SER A 1 104 ? 2.428 -12.457 14.502 1.00 94.94 104 SER A N 1
ATOM 759 C CA . SER A 1 104 ? 2.673 -13.535 13.535 1.00 94.94 104 SER A CA 1
ATOM 760 C C . SER A 1 104 ? 2.071 -13.256 12.154 1.00 94.94 104 SER A C 1
ATOM 762 O O . SER A 1 104 ? 2.541 -13.824 11.170 1.00 94.94 104 SER A O 1
ATOM 764 N N . ALA A 1 105 ? 1.114 -12.326 12.067 1.00 95.56 105 ALA A N 1
ATOM 765 C CA . ALA A 1 105 ? 0.522 -11.861 10.814 1.00 95.56 105 ALA A CA 1
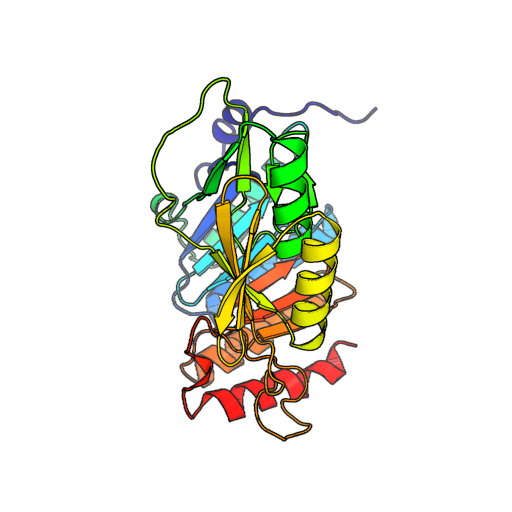ATOM 766 C C . ALA A 1 105 ? 1.458 -10.952 9.990 1.00 95.56 105 ALA A C 1
ATOM 768 O O . ALA A 1 105 ? 1.204 -10.688 8.815 1.00 95.56 105 ALA A O 1
ATOM 769 N N . LEU A 1 106 ? 2.538 -10.442 10.593 1.00 94.88 106 LEU A N 1
ATOM 770 C CA . LEU A 1 106 ? 3.440 -9.492 9.948 1.00 94.88 106 LEU A CA 1
ATOM 771 C C . LEU A 1 106 ? 4.388 -10.180 8.959 1.00 94.88 106 LEU A C 1
ATOM 773 O O . LEU A 1 106 ? 5.103 -11.122 9.301 1.00 94.88 106 LEU A O 1
ATOM 777 N N . GLN A 1 107 ? 4.472 -9.621 7.753 1.00 92.19 107 GLN A N 1
ATOM 778 C CA . GLN A 1 107 ? 5.400 -10.042 6.709 1.00 92.19 107 GLN A CA 1
ATOM 779 C C . GLN A 1 107 ? 6.009 -8.821 6.009 1.00 92.19 107 GLN A C 1
ATOM 781 O O . GLN A 1 107 ? 5.368 -7.781 5.864 1.00 92.19 107 GLN A O 1
ATOM 786 N N . CYS A 1 108 ? 7.253 -8.958 5.550 1.00 89.88 108 CYS A N 1
ATOM 787 C CA . CYS A 1 108 ? 7.907 -8.004 4.660 1.00 89.88 108 CYS A CA 1
ATOM 788 C C . CYS A 1 108 ? 8.426 -8.759 3.434 1.00 89.88 108 CYS A C 1
ATOM 790 O O . CYS A 1 108 ? 9.108 -9.773 3.586 1.00 89.88 108 CYS A O 1
ATOM 792 N N . VAL A 1 109 ? 8.098 -8.274 2.238 1.00 92.62 109 VAL A N 1
ATOM 793 C CA . VAL A 1 109 ? 8.509 -8.866 0.959 1.00 92.62 109 VAL A CA 1
ATOM 794 C C . VAL A 1 109 ? 9.269 -7.818 0.156 1.00 92.62 109 VAL A C 1
ATOM 796 O O . VAL A 1 109 ? 8.880 -6.652 0.129 1.00 92.62 109 VAL A O 1
ATOM 799 N N . GLN A 1 110 ? 10.347 -8.248 -0.492 1.00 91.88 110 GLN A N 1
ATOM 800 C CA . GLN A 1 110 ? 11.138 -7.444 -1.414 1.00 91.88 110 GLN A CA 1
ATOM 801 C C . GLN A 1 110 ? 11.508 -8.311 -2.618 1.00 91.88 110 GLN A C 1
ATOM 803 O O . GLN A 1 110 ? 11.800 -9.500 -2.457 1.00 91.88 110 GLN A O 1
ATOM 808 N N . LEU A 1 111 ? 11.485 -7.724 -3.812 1.00 95.12 111 LEU A N 1
ATOM 809 C CA . LEU A 1 111 ? 12.007 -8.351 -5.023 1.00 95.12 111 LEU A CA 1
ATOM 810 C C . LEU A 1 111 ? 13.455 -7.908 -5.222 1.00 95.12 111 LEU A C 1
ATOM 812 O O . LEU A 1 111 ? 13.770 -6.737 -5.045 1.00 95.12 111 LEU A O 1
ATOM 816 N N . ALA A 1 112 ? 14.334 -8.839 -5.578 1.00 95.25 112 ALA A N 1
ATOM 817 C CA . ALA A 1 112 ? 15.739 -8.545 -5.827 1.00 95.25 112 ALA A CA 1
ATOM 818 C C . ALA A 1 112 ? 16.060 -8.756 -7.307 1.00 95.25 112 ALA A C 1
ATOM 820 O O . ALA A 1 112 ? 15.754 -9.816 -7.858 1.00 95.25 112 ALA A O 1
ATOM 821 N N . ILE A 1 113 ? 16.687 -7.759 -7.924 1.00 95.75 113 ILE A N 1
ATOM 822 C CA . ILE A 1 113 ? 17.185 -7.816 -9.294 1.00 95.75 113 ILE A CA 1
ATOM 823 C C . ILE A 1 113 ? 18.707 -7.754 -9.243 1.00 95.75 113 ILE A C 1
ATOM 825 O O . ILE A 1 113 ? 19.304 -6.745 -8.869 1.00 95.75 113 ILE A O 1
ATOM 829 N N . ASP A 1 114 ? 19.331 -8.861 -9.622 1.00 94.94 114 ASP A N 1
ATOM 830 C CA . ASP A 1 114 ? 20.766 -8.924 -9.864 1.00 94.94 114 ASP A CA 1
ATOM 831 C C . ASP A 1 114 ? 21.083 -8.188 -11.172 1.00 94.94 114 ASP A C 1
ATOM 833 O O . ASP A 1 114 ? 20.496 -8.511 -12.203 1.00 94.94 114 ASP A O 1
ATOM 837 N N . ALA A 1 115 ? 22.014 -7.231 -11.141 1.00 95.50 115 ALA A N 1
ATOM 838 C CA . ALA A 1 115 ? 22.366 -6.415 -12.304 1.00 95.50 115 ALA A CA 1
ATOM 839 C C . ALA A 1 115 ? 23.886 -6.264 -12.473 1.00 95.50 115 ALA A C 1
ATOM 841 O O . ALA A 1 115 ? 24.610 -5.974 -11.518 1.00 95.50 115 ALA A O 1
ATOM 842 N N . LEU A 1 116 ? 24.374 -6.425 -13.702 1.00 95.88 116 LEU A N 1
ATOM 843 C CA . LEU A 1 116 ? 25.729 -6.061 -14.126 1.00 95.88 116 LEU A CA 1
ATOM 844 C C . LEU A 1 116 ? 25.858 -4.557 -14.395 1.00 95.88 116 LEU A C 1
ATOM 846 O O . LEU A 1 116 ? 26.842 -3.942 -13.986 1.00 95.88 116 LEU A O 1
ATOM 850 N N . ASP A 1 117 ? 24.868 -3.958 -15.047 1.00 95.81 117 ASP A N 1
ATOM 851 C CA . ASP A 1 117 ? 24.719 -2.522 -15.257 1.00 95.81 117 ASP A CA 1
ATOM 852 C C . ASP A 1 117 ? 23.574 -1.995 -14.382 1.00 95.81 117 ASP A C 1
ATOM 854 O O . ASP A 1 117 ? 22.490 -1.626 -14.849 1.00 95.81 117 ASP A O 1
ATOM 858 N N . LYS A 1 118 ? 23.829 -1.978 -13.064 1.00 97.12 118 LYS A N 1
ATOM 859 C CA . LYS A 1 118 ? 22.862 -1.532 -12.053 1.00 97.12 118 LYS A CA 1
ATOM 860 C C . LYS A 1 118 ? 22.233 -0.167 -12.386 1.00 97.12 118 LYS A C 1
ATOM 862 O O . LYS A 1 118 ? 21.011 -0.065 -12.287 1.00 97.12 118 LYS A O 1
ATOM 867 N N . PRO A 1 119 ? 22.980 0.887 -12.785 1.00 97.12 119 PRO A N 1
ATOM 868 C CA . PRO A 1 119 ? 22.382 2.181 -13.120 1.00 97.12 119 PRO A CA 1
ATOM 869 C C . PRO A 1 119 ? 21.353 2.129 -14.255 1.00 97.12 119 PRO A C 1
ATOM 871 O O . PRO A 1 119 ? 20.291 2.749 -14.128 1.00 97.12 119 PRO A O 1
ATOM 874 N N . SER A 1 120 ? 21.643 1.398 -15.336 1.00 97.25 120 SER A N 1
ATOM 875 C CA . SER A 1 120 ? 20.729 1.266 -16.478 1.00 97.25 120 SER A CA 1
ATOM 876 C C . SER A 1 120 ? 19.480 0.472 -16.097 1.00 97.25 120 SER A C 1
ATOM 878 O O . SER A 1 120 ? 18.364 0.951 -16.308 1.00 97.25 120 SER A O 1
ATOM 880 N N . VAL A 1 121 ? 19.660 -0.684 -15.446 1.00 97.50 121 VAL A N 1
ATOM 881 C CA . VAL A 1 121 ? 18.558 -1.533 -14.964 1.00 97.50 121 VAL A CA 1
ATOM 882 C C . VAL A 1 121 ? 17.663 -0.758 -13.991 1.00 97.50 121 VAL A C 1
ATOM 884 O O . VAL A 1 121 ? 16.459 -0.641 -14.201 1.00 97.50 121 VAL A O 1
ATOM 887 N N . MET A 1 122 ? 18.230 -0.125 -12.965 1.00 98.00 122 MET A N 1
ATOM 888 C CA . MET A 1 122 ? 17.450 0.630 -11.980 1.00 98.00 122 MET A CA 1
ATOM 889 C C . MET A 1 122 ? 16.698 1.818 -12.603 1.00 98.00 122 MET A C 1
ATOM 891 O O . MET A 1 122 ? 15.606 2.160 -12.153 1.00 98.00 122 MET A O 1
ATOM 895 N N . SER A 1 123 ? 17.247 2.456 -13.643 1.00 97.88 123 SER A N 1
ATOM 896 C CA . SER A 1 123 ? 16.562 3.562 -14.331 1.00 97.88 123 SER A CA 1
ATOM 897 C C . SER A 1 123 ? 15.341 3.080 -15.114 1.00 97.88 123 SER A C 1
ATOM 899 O O . SER A 1 123 ? 14.298 3.731 -15.044 1.00 97.88 123 SER A O 1
ATOM 901 N N . PHE A 1 124 ? 15.442 1.924 -15.781 1.00 98.25 124 PHE A N 1
ATOM 902 C CA . PHE A 1 124 ? 14.300 1.254 -16.409 1.00 98.25 124 PHE A CA 1
ATOM 903 C C . PHE A 1 124 ? 13.184 1.002 -15.387 1.00 98.25 124 PHE A C 1
ATOM 905 O O . PHE A 1 124 ? 12.058 1.464 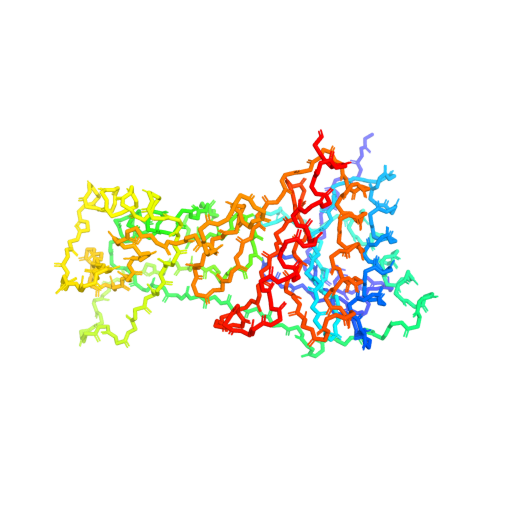-15.571 1.00 98.25 124 PHE A O 1
ATOM 912 N N . TRP A 1 125 ? 13.506 0.338 -14.272 1.00 98.25 125 TRP A N 1
ATOM 913 C CA . TRP A 1 125 ? 12.509 -0.062 -13.273 1.00 98.25 125 TRP A CA 1
ATOM 914 C C . TRP A 1 125 ? 11.886 1.133 -12.546 1.00 98.25 125 TRP A C 1
ATOM 916 O O . TRP A 1 125 ? 10.690 1.125 -12.264 1.00 98.25 125 TRP A O 1
ATOM 926 N N . HIS A 1 126 ? 12.656 2.198 -12.311 1.00 97.75 126 HIS A N 1
ATOM 927 C CA . HIS A 1 126 ? 12.137 3.451 -11.760 1.00 97.75 126 HIS A CA 1
ATOM 928 C C . HIS A 1 126 ? 11.069 4.072 -12.672 1.00 97.75 126 HIS A C 1
ATOM 930 O O . HIS A 1 126 ? 10.010 4.471 -12.191 1.00 97.75 126 HIS A O 1
ATOM 936 N N . ALA A 1 127 ? 11.314 4.121 -13.987 1.00 97.06 127 ALA A N 1
ATOM 937 C CA . ALA A 1 127 ? 10.344 4.643 -14.950 1.00 97.06 127 ALA A CA 1
ATOM 938 C C . ALA A 1 127 ? 9.113 3.733 -15.098 1.00 97.06 127 ALA A C 1
ATOM 940 O O . ALA A 1 127 ? 7.989 4.234 -15.112 1.00 97.06 127 ALA A O 1
ATOM 941 N N . ALA A 1 128 ? 9.319 2.413 -15.154 1.00 97.12 128 ALA A N 1
ATOM 942 C CA . ALA A 1 128 ? 8.241 1.436 -15.292 1.00 97.12 128 ALA A CA 1
ATOM 943 C C . ALA A 1 128 ? 7.264 1.486 -14.102 1.00 97.12 128 ALA A C 1
ATOM 945 O O . ALA A 1 128 ? 6.051 1.585 -14.289 1.00 97.12 128 ALA A O 1
ATOM 946 N N . LEU A 1 129 ? 7.795 1.477 -12.874 1.00 96.88 129 LEU A N 1
ATOM 947 C CA . LEU A 1 129 ? 6.998 1.417 -11.644 1.00 96.88 129 LEU A CA 1
ATOM 948 C C . LEU A 1 129 ? 6.477 2.788 -11.195 1.00 96.88 129 LEU A C 1
ATOM 950 O O . LEU A 1 129 ? 5.437 2.876 -10.547 1.00 96.88 129 LEU A O 1
ATOM 954 N N . GLY A 1 130 ? 7.194 3.873 -11.511 1.00 95.19 130 GLY A N 1
ATOM 955 C CA . GLY A 1 130 ? 6.942 5.186 -10.908 1.00 95.19 130 GLY A CA 1
ATOM 956 C C . GLY A 1 130 ? 7.262 5.237 -9.409 1.00 95.19 130 GLY A C 1
ATOM 957 O O . GLY A 1 130 ? 6.652 6.017 -8.683 1.00 95.19 130 GLY A O 1
ATOM 958 N N . TYR A 1 131 ? 8.174 4.379 -8.951 1.00 95.94 131 TYR A N 1
ATOM 959 C CA . TYR A 1 131 ? 8.648 4.315 -7.567 1.00 95.94 131 TYR A CA 1
ATOM 960 C C . TYR A 1 131 ? 9.655 5.424 -7.249 1.00 95.94 131 TYR A C 1
ATOM 962 O O . TYR A 1 131 ? 10.241 6.026 -8.144 1.00 95.94 131 TYR A O 1
ATOM 970 N N . GLU A 1 132 ? 9.909 5.644 -5.962 1.00 94.00 132 GLU A N 1
ATOM 971 C CA . GLU A 1 132 ? 10.935 6.562 -5.471 1.00 94.00 132 GLU A CA 1
ATOM 972 C C . GLU A 1 132 ? 12.255 5.831 -5.211 1.00 94.00 132 GLU A C 1
ATOM 974 O O . GLU A 1 132 ? 12.277 4.672 -4.791 1.00 94.00 132 GLU A O 1
ATOM 979 N N . ARG A 1 133 ? 13.382 6.520 -5.421 1.00 94.12 133 ARG A N 1
ATOM 980 C CA . ARG A 1 133 ? 14.701 5.999 -5.038 1.00 94.12 133 ARG A CA 1
ATOM 981 C C . ARG A 1 133 ? 14.901 6.092 -3.533 1.00 94.12 133 ARG A C 1
ATOM 983 O O . ARG A 1 133 ? 14.743 7.162 -2.947 1.00 94.12 133 ARG A O 1
ATOM 990 N N . LEU A 1 134 ? 15.357 4.996 -2.941 1.00 91.06 134 LEU A N 1
ATOM 991 C CA . LEU A 1 134 ? 15.821 4.943 -1.566 1.00 91.06 134 LEU A CA 1
ATOM 992 C C . LEU A 1 134 ? 17.300 4.540 -1.551 1.00 91.06 134 LEU A C 1
ATOM 994 O O . LEU A 1 134 ? 17.658 3.393 -1.792 1.00 91.06 134 LEU A O 1
ATOM 998 N N . GLY A 1 135 ? 18.173 5.510 -1.277 1.00 90.31 135 GLY A N 1
ATOM 999 C CA . GLY A 1 135 ? 19.615 5.297 -1.396 1.00 90.31 135 GLY A CA 1
ATOM 1000 C C . GLY A 1 135 ? 20.034 4.932 -2.825 1.00 90.31 135 GLY A C 1
ATOM 1001 O O . GLY A 1 135 ? 19.414 5.366 -3.799 1.00 90.31 135 GLY A O 1
ATOM 1002 N N . ASP A 1 136 ? 21.098 4.140 -2.936 1.00 92.88 136 ASP A N 1
ATOM 1003 C CA . ASP A 1 136 ? 21.726 3.799 -4.220 1.00 92.88 136 ASP A CA 1
ATOM 1004 C C . ASP A 1 136 ? 21.261 2.453 -4.800 1.00 92.88 136 ASP A C 1
ATOM 1006 O O . ASP A 1 136 ? 21.637 2.112 -5.928 1.00 92.88 136 ASP A O 1
ATOM 1010 N N . ASP A 1 137 ? 20.485 1.685 -4.030 1.00 94.94 137 ASP A N 1
ATOM 1011 C CA . ASP A 1 137 ? 20.199 0.274 -4.306 1.00 94.94 137 ASP A CA 1
ATOM 1012 C C . ASP A 1 137 ? 18.707 -0.078 -4.281 1.00 94.94 137 ASP A C 1
ATOM 1014 O O . ASP A 1 137 ? 18.356 -1.157 -4.748 1.00 94.94 137 ASP A O 1
ATOM 1018 N N . ASP A 1 138 ? 17.819 0.788 -3.781 1.00 95.12 138 ASP A N 1
ATOM 1019 C CA . ASP A 1 138 ? 16.401 0.454 -3.616 1.00 95.12 138 ASP A CA 1
ATOM 1020 C C . ASP A 1 138 ? 15.470 1.390 -4.398 1.00 95.12 138 ASP A C 1
ATOM 1022 O O . ASP A 1 138 ? 15.683 2.603 -4.505 1.00 95.12 138 ASP A O 1
ATOM 1026 N N . LEU A 1 139 ? 14.386 0.805 -4.904 1.00 96.88 139 LEU A N 1
ATOM 1027 C CA . LEU A 1 139 ? 13.191 1.498 -5.368 1.00 96.88 139 LEU A CA 1
ATOM 1028 C C . LEU A 1 139 ? 12.010 1.114 -4.479 1.00 96.88 139 LEU A C 1
ATOM 1030 O O . LEU A 1 139 ? 11.752 -0.072 -4.258 1.00 96.88 139 LEU A O 1
ATOM 1034 N N . VAL A 1 140 ? 11.274 2.110 -3.992 1.00 94.62 140 VAL A N 1
ATOM 1035 C CA . VAL A 1 140 ? 10.152 1.922 -3.067 1.00 94.62 140 VAL A CA 1
ATOM 1036 C C . VAL A 1 140 ? 8.881 2.577 -3.594 1.00 94.62 140 VAL A C 1
ATOM 1038 O O . VAL A 1 140 ? 8.916 3.687 -4.124 1.00 94.62 140 VAL A O 1
ATOM 1041 N N . ASP A 1 141 ? 7.746 1.904 -3.417 1.00 93.25 141 ASP A N 1
ATOM 1042 C CA . ASP A 1 141 ? 6.440 2.508 -3.664 1.00 93.25 141 ASP A CA 1
ATOM 1043 C C . ASP A 1 141 ? 6.237 3.699 -2.712 1.00 93.25 141 ASP A C 1
ATOM 1045 O O . ASP A 1 141 ? 6.312 3.550 -1.486 1.00 93.25 141 ASP A O 1
ATOM 1049 N N . ALA A 1 142 ? 5.941 4.876 -3.267 1.00 89.12 142 ALA A N 1
ATOM 1050 C CA . ALA A 1 142 ? 5.650 6.089 -2.505 1.00 89.12 142 ALA A CA 1
ATOM 1051 C C . ALA A 1 142 ? 4.453 5.900 -1.554 1.00 89.12 142 ALA A C 1
ATOM 1053 O O . ALA A 1 142 ? 4.421 6.479 -0.462 1.00 89.12 142 ALA A O 1
ATOM 1054 N N . MET A 1 143 ? 3.492 5.051 -1.937 1.00 89.00 143 MET A N 1
ATOM 1055 C CA . MET A 1 143 ? 2.329 4.693 -1.126 1.00 89.00 143 MET A CA 1
ATOM 1056 C C . MET A 1 143 ? 2.578 3.478 -0.226 1.00 89.00 143 MET A C 1
ATOM 1058 O O . MET A 1 143 ? 1.721 3.160 0.598 1.00 89.00 143 MET A O 1
ATOM 1062 N N . ARG A 1 144 ? 3.741 2.816 -0.306 1.00 90.19 144 ARG A N 1
ATOM 1063 C CA . ARG A 1 144 ? 4.121 1.672 0.547 1.00 90.19 144 ARG A CA 1
ATOM 1064 C C . ARG A 1 144 ? 3.047 0.571 0.591 1.00 90.19 144 ARG A C 1
ATOM 1066 O O . ARG A 1 144 ? 2.790 -0.008 1.648 1.00 90.19 144 ARG A O 1
ATOM 1073 N N . ARG A 1 145 ? 2.370 0.339 -0.533 1.00 90.69 145 ARG A N 1
ATOM 1074 C CA . ARG A 1 145 ? 1.373 -0.720 -0.741 1.00 90.69 145 ARG A CA 1
ATOM 1075 C C . ARG A 1 145 ? 2.031 -1.956 -1.336 1.00 90.69 145 ARG A C 1
ATOM 1077 O O . ARG A 1 145 ? 1.754 -3.067 -0.888 1.00 90.69 145 ARG A O 1
ATOM 1084 N N . ASP A 1 146 ? 2.940 -1.732 -2.277 1.00 92.75 146 ASP A N 1
ATOM 1085 C CA . ASP A 1 146 ? 3.556 -2.782 -3.077 1.00 92.75 146 ASP A CA 1
ATOM 1086 C C . ASP A 1 146 ? 5.004 -3.091 -2.642 1.00 92.75 146 ASP A C 1
ATOM 1088 O O . ASP A 1 146 ? 5.650 -2.271 -1.973 1.00 92.75 146 ASP A O 1
ATOM 1092 N N . PRO A 1 147 ? 5.543 -4.286 -2.971 1.00 93.81 147 PRO A N 1
ATOM 1093 C CA . PRO A 1 147 ? 6.907 -4.659 -2.609 1.00 93.81 147 PRO A CA 1
ATOM 1094 C C . PRO A 1 147 ? 7.946 -3.688 -3.174 1.00 93.81 147 PRO A C 1
ATOM 1096 O O . PRO A 1 147 ? 7.854 -3.260 -4.325 1.00 93.81 147 PRO A O 1
ATOM 1099 N N . ALA A 1 148 ? 8.979 -3.403 -2.382 1.00 94.38 148 ALA A N 1
ATOM 1100 C CA . ALA A 1 148 ? 10.160 -2.701 -2.870 1.00 94.38 148 ALA A CA 1
ATOM 1101 C C . ALA A 1 148 ? 10.978 -3.586 -3.819 1.00 94.38 148 ALA A C 1
ATOM 1103 O O . ALA A 1 148 ? 10.913 -4.821 -3.749 1.00 94.38 148 ALA A O 1
ATOM 1104 N N . ILE A 1 149 ? 11.799 -2.946 -4.651 1.00 96.88 149 ILE A N 1
ATOM 1105 C CA . ILE A 1 149 ? 12.782 -3.626 -5.495 1.00 96.88 149 ILE A CA 1
ATOM 1106 C C . ILE A 1 149 ? 14.189 -3.223 -5.067 1.00 96.88 149 ILE A C 1
ATOM 1108 O O . ILE A 1 149 ? 14.513 -2.038 -5.045 1.00 96.88 149 ILE A O 1
ATOM 1112 N N . TRP A 1 150 ? 15.010 -4.216 -4.741 1.00 96.56 150 TRP A N 1
ATOM 1113 C CA . TRP A 1 150 ? 16.431 -4.066 -4.444 1.00 96.56 150 TRP A CA 1
ATOM 1114 C C . TRP A 1 150 ? 17.276 -4.464 -5.650 1.00 96.56 150 TRP A C 1
ATOM 1116 O O . TRP A 1 150 ? 17.018 -5.488 -6.284 1.00 96.56 150 TRP A O 1
ATOM 1126 N N . PHE A 1 151 ? 18.309 -3.684 -5.942 1.00 97.50 151 PHE A N 1
ATOM 1127 C CA . PHE A 1 151 ? 19.212 -3.907 -7.061 1.00 97.50 151 PHE A CA 1
ATOM 1128 C C . PHE A 1 151 ? 20.592 -4.313 -6.557 1.00 97.50 151 PHE A C 1
ATOM 1130 O O . PHE A 1 151 ? 21.344 -3.503 -6.012 1.00 97.50 151 PHE A O 1
ATOM 1137 N N . GLN A 1 152 ? 20.953 -5.573 -6.782 1.00 96.06 152 GLN A N 1
ATOM 1138 C CA . GLN A 1 152 ? 22.235 -6.112 -6.356 1.00 96.06 152 GLN A CA 1
ATOM 1139 C C . GLN A 1 152 ? 23.247 -6.051 -7.506 1.00 96.06 152 GLN A C 1
ATOM 1141 O O . GLN A 1 152 ? 23.113 -6.752 -8.509 1.00 96.06 152 GLN A O 1
ATOM 1146 N N . GLN A 1 153 ? 24.306 -5.256 -7.335 1.00 97.25 153 GLN A N 1
ATOM 1147 C CA . GLN A 1 153 ? 25.418 -5.221 -8.286 1.00 97.25 153 GLN A CA 1
ATOM 1148 C C . GLN A 1 153 ? 26.135 -6.579 -8.338 1.00 97.25 153 GLN A C 1
ATOM 1150 O O . GLN A 1 153 ? 26.626 -7.073 -7.321 1.00 97.25 153 GLN A O 1
ATOM 1155 N N . GLN A 1 154 ? 26.261 -7.137 -9.539 1.00 96.19 154 GLN A N 1
ATOM 1156 C CA . GLN A 1 154 ? 27.012 -8.359 -9.822 1.00 96.19 154 GLN A CA 1
ATOM 1157 C C . GLN A 1 154 ? 28.337 -8.048 -10.526 1.00 96.19 154 GLN A C 1
ATOM 1159 O O . GLN A 1 154 ? 28.480 -7.026 -11.197 1.00 96.19 154 GLN A O 1
ATOM 1164 N N . ASP A 1 155 ? 29.313 -8.947 -10.399 1.00 94.50 155 ASP A N 1
ATOM 1165 C CA . ASP A 1 155 ? 30.602 -8.882 -11.103 1.00 94.50 155 ASP A CA 1
ATOM 1166 C C . ASP A 1 155 ? 30.686 -9.867 -12.284 1.00 94.50 155 ASP A C 1
ATOM 1168 O O . ASP A 1 155 ? 31.629 -9.817 -13.079 1.00 94.50 155 ASP A O 1
ATOM 1172 N N . ARG A 1 156 ? 29.722 -10.794 -12.390 1.00 91.31 156 ARG A N 1
ATOM 1173 C CA . ARG A 1 156 ? 29.683 -11.860 -13.398 1.00 91.31 156 ARG A CA 1
ATOM 1174 C C . ARG A 1 156 ? 28.252 -12.178 -13.832 1.00 91.31 156 ARG A C 1
ATOM 1176 O O . ARG A 1 156 ? 27.343 -12.135 -13.008 1.00 91.31 156 ARG A O 1
ATOM 1183 N N . PRO A 1 157 ? 28.047 -12.558 -15.105 1.00 86.62 157 PRO A N 1
ATOM 1184 C CA . PRO A 1 157 ? 26.727 -12.925 -15.600 1.00 86.62 157 PRO A CA 1
ATOM 1185 C C . PRO A 1 157 ? 26.220 -14.224 -14.961 1.00 86.62 157 PRO A C 1
ATOM 1187 O O . PRO A 1 157 ? 26.996 -15.148 -14.696 1.00 86.62 157 PRO A O 1
ATOM 1190 N N . ARG A 1 158 ? 24.896 -14.328 -14.804 1.00 83.75 158 ARG A N 1
ATOM 1191 C CA . ARG A 1 158 ? 24.181 -15.564 -14.450 1.00 83.75 158 ARG A CA 1
ATOM 1192 C C . ARG A 1 158 ? 23.499 -16.111 -15.713 1.00 83.75 158 ARG A C 1
ATOM 1194 O O . ARG A 1 158 ? 22.414 -15.659 -16.056 1.00 83.75 158 ARG A O 1
ATOM 1201 N N . PRO A 1 159 ? 24.128 -17.040 -16.457 1.00 73.38 159 PRO A N 1
ATOM 1202 C CA . PRO A 1 159 ? 23.724 -17.332 -17.830 1.00 73.38 159 PRO A CA 1
ATOM 1203 C C . PRO A 1 159 ? 22.493 -18.244 -17.890 1.00 73.38 159 PRO A C 1
ATOM 1205 O O . PRO A 1 159 ? 22.656 -19.454 -17.936 1.00 73.38 159 PRO A O 1
ATOM 1208 N N . LEU A 1 160 ? 21.280 -17.685 -17.905 1.00 83.00 160 LEU A N 1
ATOM 1209 C CA . LEU A 1 160 ? 20.004 -18.311 -18.299 1.00 83.00 160 LEU A CA 1
ATOM 1210 C C . LEU A 1 160 ? 18.954 -17.205 -18.531 1.00 83.00 160 LEU A C 1
ATOM 1212 O O . LEU A 1 160 ? 19.133 -16.085 -18.068 1.00 83.00 160 LEU A O 1
ATOM 1216 N N . ARG A 1 161 ? 17.843 -17.514 -19.217 1.00 75.94 161 ARG A N 1
ATOM 1217 C CA . ARG A 1 161 ? 16.714 -16.571 -19.340 1.00 75.94 161 ARG A CA 1
ATOM 1218 C C . ARG A 1 161 ? 16.051 -16.353 -17.976 1.00 75.94 161 ARG A C 1
ATOM 1220 O O . ARG A 1 161 ? 15.778 -17.331 -17.271 1.00 75.94 161 ARG A O 1
ATOM 1227 N N . ASN A 1 162 ? 15.693 -15.107 -17.681 1.00 84.69 162 ASN A N 1
ATOM 1228 C CA . ASN A 1 162 ? 14.772 -14.770 -16.601 1.00 84.69 162 ASN A CA 1
ATOM 1229 C C . ASN A 1 162 ? 13.403 -15.450 -16.819 1.00 84.69 162 ASN A C 1
ATOM 1231 O O . ASN A 1 162 ? 12.915 -15.604 -17.943 1.00 84.69 162 ASN A O 1
ATOM 1235 N N . ARG A 1 163 ? 12.804 -15.953 -15.735 1.00 88.75 163 ARG A N 1
ATOM 1236 C CA . ARG A 1 163 ? 11.528 -16.705 -15.755 1.00 88.75 163 ARG A CA 1
ATOM 1237 C C . ARG A 1 163 ? 10.420 -16.020 -14.958 1.00 88.75 163 ARG A C 1
ATOM 1239 O O . ARG A 1 163 ? 9.412 -16.651 -14.662 1.00 88.75 163 ARG A O 1
ATOM 1246 N N . ILE A 1 164 ? 10.643 -14.763 -14.604 1.00 92.88 164 ILE A N 1
ATOM 1247 C CA . ILE A 1 164 ? 9.697 -13.899 -13.910 1.00 92.88 164 ILE A CA 1
ATOM 1248 C C . ILE A 1 164 ? 9.485 -12.654 -14.770 1.00 92.88 164 ILE A C 1
ATOM 1250 O O . ILE A 1 164 ? 10.431 -12.202 -15.417 1.00 92.88 164 ILE A O 1
ATOM 1254 N N . HIS A 1 165 ? 8.270 -12.126 -14.751 1.00 94.06 165 HIS A N 1
ATOM 1255 C CA . HIS A 1 165 ? 7.949 -10.768 -15.172 1.00 94.06 165 HIS A CA 1
ATOM 1256 C C . HIS A 1 165 ? 7.159 -10.089 -14.054 1.00 94.06 165 HIS A C 1
ATOM 1258 O O . HIS A 1 165 ? 6.624 -10.765 -13.167 1.00 94.06 165 HIS A O 1
ATOM 1264 N N . VAL A 1 166 ? 7.131 -8.762 -14.079 1.00 96.19 166 VAL A N 1
ATOM 1265 C CA . VAL A 1 166 ? 6.349 -7.950 -13.144 1.00 96.19 166 VAL A CA 1
ATOM 1266 C C . VAL A 1 166 ? 5.232 -7.259 -13.911 1.00 96.19 166 VAL A C 1
ATOM 1268 O O . VAL A 1 166 ? 5.508 -6.451 -14.795 1.00 96.19 166 VAL A O 1
ATOM 1271 N N . ASP A 1 167 ? 3.991 -7.547 -13.537 1.00 96.56 167 ASP A N 1
ATOM 1272 C CA . ASP A 1 167 ? 2.818 -6.895 -14.112 1.00 96.56 167 ASP A CA 1
ATOM 1273 C C . ASP A 1 167 ? 2.563 -5.562 -13.411 1.00 96.56 167 ASP A C 1
ATOM 1275 O O . ASP A 1 167 ? 2.439 -5.497 -12.186 1.00 96.56 167 ASP A O 1
ATOM 1279 N N . ILE A 1 168 ? 2.445 -4.496 -14.196 1.00 96.62 168 ILE A N 1
ATOM 1280 C CA . ILE A 1 168 ? 2.281 -3.129 -13.712 1.00 96.62 168 ILE A CA 1
ATOM 1281 C C . ILE A 1 168 ? 1.017 -2.550 -14.347 1.00 96.62 168 ILE A C 1
ATOM 1283 O O . ILE A 1 168 ? 1.027 -2.082 -15.489 1.00 96.62 168 ILE A O 1
ATOM 1287 N N . ALA A 1 169 ? -0.079 -2.569 -13.584 1.00 95.44 169 ALA A N 1
ATOM 1288 C CA . ALA A 1 169 ? -1.346 -1.976 -13.991 1.00 95.44 169 ALA A CA 1
ATOM 1289 C C . ALA A 1 169 ? -1.456 -0.519 -13.521 1.00 95.44 169 ALA A C 1
ATOM 1291 O O . ALA A 1 169 ? -1.347 -0.225 -12.330 1.00 95.44 169 ALA A O 1
ATOM 1292 N N . ARG A 1 170 ? -1.688 0.410 -14.453 1.00 93.94 170 ARG A N 1
ATOM 1293 C CA . ARG A 1 170 ? -1.831 1.855 -14.183 1.00 93.94 170 ARG A CA 1
ATOM 1294 C C . ARG A 1 170 ? -2.966 2.429 -15.028 1.00 93.94 170 ARG A C 1
ATOM 1296 O O . ARG A 1 170 ? -3.310 1.814 -16.030 1.00 93.94 170 ARG A O 1
ATOM 1303 N N . PRO A 1 171 ? -3.536 3.601 -14.691 1.00 95.31 171 PRO A N 1
ATOM 1304 C CA . PRO A 1 171 ? -4.501 4.247 -15.574 1.00 95.31 171 PRO A CA 1
ATOM 1305 C C . PRO A 1 171 ? -3.964 4.351 -17.005 1.00 95.31 171 PRO A C 1
ATOM 1307 O O . PRO A 1 171 ? -2.787 4.666 -17.184 1.00 95.31 171 PRO A O 1
ATOM 1310 N N . HIS A 1 172 ? -4.811 4.115 -18.006 1.00 95.00 172 HIS A N 1
ATOM 1311 C CA . HIS A 1 172 ? -4.402 3.889 -19.400 1.00 95.00 172 HIS A CA 1
ATOM 1312 C C . HIS A 1 172 ? -3.412 4.946 -19.930 1.00 95.00 172 HIS A C 1
ATOM 1314 O O . HIS A 1 172 ? -2.368 4.614 -20.491 1.00 95.00 172 HIS A O 1
ATOM 1320 N N . ALA A 1 173 ? -3.691 6.231 -19.689 1.00 94.94 173 ALA A N 1
ATOM 1321 C CA . ALA A 1 173 ? -2.803 7.319 -20.102 1.00 94.94 173 ALA A CA 1
ATOM 1322 C C . ALA A 1 173 ? -1.405 7.230 -19.456 1.00 94.94 173 ALA A C 1
ATOM 1324 O O . ALA A 1 173 ? -0.400 7.446 -20.126 1.00 94.94 173 ALA A O 1
ATOM 1325 N N . LEU A 1 174 ? -1.335 6.851 -18.176 1.00 96.00 174 LEU A N 1
ATOM 1326 C CA . LEU A 1 174 ? -0.076 6.695 -17.443 1.00 96.00 174 LEU A CA 1
ATOM 1327 C C . LEU A 1 174 ? 0.680 5.425 -17.852 1.00 96.00 174 LEU A C 1
ATOM 1329 O O . LEU A 1 174 ? 1.907 5.408 -17.799 1.00 96.00 174 LEU A O 1
ATOM 1333 N N . ALA A 1 175 ? -0.027 4.372 -18.272 1.00 96.25 175 ALA A N 1
ATOM 1334 C CA . ALA A 1 175 ? 0.599 3.184 -18.848 1.00 96.25 175 ALA A CA 1
ATOM 1335 C C . ALA A 1 175 ? 1.321 3.531 -20.163 1.00 96.25 175 ALA A C 1
ATOM 1337 O O . ALA A 1 175 ? 2.484 3.168 -20.332 1.00 96.25 175 ALA A O 1
ATOM 1338 N N . LEU A 1 176 ? 0.688 4.316 -21.047 1.00 95.94 176 LEU A N 1
ATOM 1339 C CA . LEU A 1 176 ? 1.323 4.813 -22.276 1.00 95.94 176 LEU A CA 1
ATOM 1340 C C . LEU A 1 176 ? 2.556 5.682 -21.978 1.00 95.94 176 LEU A C 1
ATOM 1342 O O . LEU A 1 176 ? 3.611 5.481 -22.577 1.00 95.94 176 LEU A O 1
ATOM 1346 N N . GLU A 1 177 ? 2.450 6.616 -21.028 1.00 96.81 177 GLU A N 1
ATOM 1347 C CA . GLU A 1 177 ? 3.580 7.457 -20.610 1.00 96.81 177 GLU A CA 1
ATOM 1348 C C . GLU A 1 177 ? 4.750 6.628 -20.058 1.00 96.81 177 GLU A C 1
ATOM 1350 O O . GLU A 1 177 ? 5.907 6.903 -20.381 1.00 96.81 177 GLU A O 1
ATOM 1355 N N . ALA A 1 178 ? 4.462 5.593 -19.263 1.00 96.94 178 ALA A N 1
ATOM 1356 C CA . ALA A 1 178 ? 5.480 4.702 -18.716 1.00 96.94 178 ALA A CA 1
ATOM 1357 C C . ALA A 1 178 ? 6.207 3.913 -19.816 1.00 96.94 178 ALA A C 1
ATOM 1359 O O . ALA A 1 178 ? 7.435 3.828 -19.784 1.00 96.94 178 ALA A O 1
ATOM 1360 N N . VAL A 1 179 ? 5.481 3.392 -20.816 1.00 96.69 179 VAL A N 1
ATOM 1361 C CA . VAL A 1 179 ? 6.081 2.698 -21.971 1.00 96.69 179 VAL A CA 1
ATOM 1362 C C . VAL A 1 179 ? 7.052 3.617 -22.713 1.00 96.69 179 VAL A C 1
ATOM 1364 O O . VAL A 1 179 ? 8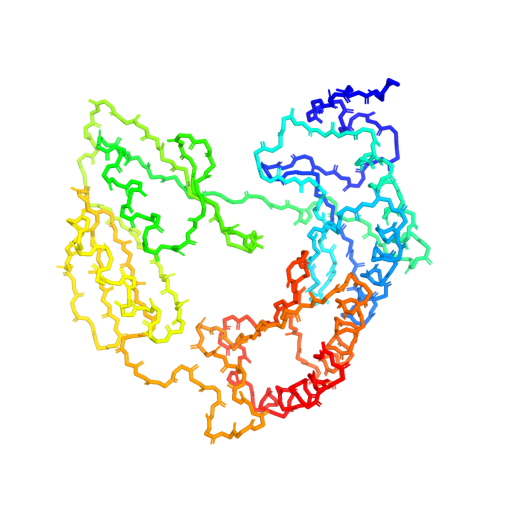.191 3.228 -22.975 1.00 96.69 179 VAL A O 1
ATOM 1367 N N . GLU A 1 180 ? 6.637 4.849 -23.015 1.00 96.94 180 GLU A N 1
ATOM 1368 C CA . GLU A 1 180 ? 7.489 5.818 -23.712 1.00 96.94 180 GLU A CA 1
ATOM 1369 C C . GLU A 1 180 ? 8.719 6.208 -22.879 1.00 96.94 180 GLU A C 1
ATOM 1371 O O . GLU A 1 180 ? 9.839 6.242 -23.396 1.00 96.94 180 GLU A O 1
ATOM 1376 N N . ALA A 1 181 ? 8.541 6.443 -21.575 1.00 97.62 181 ALA A N 1
ATOM 1377 C CA . ALA A 1 181 ? 9.638 6.767 -20.666 1.00 97.62 181 ALA A CA 1
ATOM 1378 C C . ALA A 1 181 ? 10.667 5.630 -20.580 1.00 97.62 181 ALA A C 1
ATOM 1380 O O . ALA A 1 181 ? 11.873 5.873 -20.634 1.00 97.62 181 ALA A O 1
ATOM 1381 N N . VAL A 1 182 ? 10.201 4.384 -20.498 1.00 97.31 182 VAL A N 1
ATOM 1382 C CA . VAL A 1 182 ? 11.055 3.194 -20.478 1.00 97.31 182 VAL A CA 1
ATOM 1383 C C . VAL A 1 182 ? 11.810 3.022 -21.801 1.00 97.31 182 VAL A C 1
ATOM 1385 O O . VAL A 1 182 ? 13.020 2.781 -21.788 1.00 97.31 182 VAL A O 1
ATOM 1388 N N . LYS A 1 183 ? 11.139 3.208 -22.947 1.00 96.19 183 LYS A N 1
ATOM 1389 C CA . LYS A 1 183 ? 11.771 3.146 -24.277 1.00 96.19 183 LYS A CA 1
ATOM 1390 C C . LYS A 1 183 ? 12.851 4.218 -24.448 1.00 96.19 183 LYS A C 1
ATOM 1392 O O . LYS A 1 183 ? 13.927 3.934 -24.975 1.00 96.19 183 LYS A O 1
ATOM 1397 N N . ALA A 1 184 ? 12.623 5.428 -23.935 1.00 97.31 184 ALA A N 1
ATOM 1398 C CA . ALA A 1 184 ? 13.618 6.504 -23.947 1.00 97.31 184 ALA A CA 1
ATOM 1399 C C . ALA A 1 184 ? 14.884 6.178 -23.128 1.00 97.31 184 ALA A C 1
ATOM 1401 O O . ALA A 1 184 ? 15.950 6.733 -23.400 1.00 97.31 184 ALA A O 1
ATOM 1402 N N . LEU A 1 185 ? 14.785 5.264 -22.158 1.00 96.81 185 LEU A N 1
ATOM 1403 C CA . LEU A 1 185 ? 15.896 4.786 -21.330 1.00 96.81 185 LEU A CA 1
ATOM 1404 C C . LEU A 1 185 ? 16.579 3.528 -21.896 1.00 96.81 185 LEU A C 1
ATOM 1406 O O . LEU A 1 185 ? 17.416 2.930 -21.225 1.00 96.81 185 LEU A O 1
ATOM 1410 N N . GLY A 1 186 ? 16.250 3.129 -23.128 1.00 94.62 186 GLY A N 1
ATOM 1411 C CA . GLY A 1 186 ? 16.827 1.955 -23.787 1.00 94.62 186 GLY A CA 1
ATOM 1412 C C . GLY A 1 186 ? 16.105 0.641 -23.482 1.00 94.62 186 GLY A C 1
ATOM 1413 O O . GLY A 1 186 ? 16.561 -0.413 -23.930 1.00 94.62 186 GLY A O 1
ATOM 1414 N N . GLY A 1 187 ? 14.978 0.690 -22.763 1.00 96.06 187 GLY A N 1
ATOM 1415 C CA . GLY A 1 187 ? 14.061 -0.440 -22.684 1.00 96.06 187 GLY A CA 1
ATOM 1416 C C . GLY A 1 187 ? 13.508 -0.782 -24.066 1.00 96.06 187 GLY A C 1
ATOM 1417 O O . GLY A 1 187 ? 13.308 0.097 -24.907 1.00 96.06 187 GLY A O 1
ATOM 1418 N N . HIS A 1 188 ? 13.274 -2.061 -24.325 1.00 93.81 188 HIS A N 1
ATOM 1419 C CA . HIS A 1 188 ? 12.782 -2.520 -25.621 1.00 93.81 188 HIS A CA 1
ATOM 1420 C C . HIS A 1 188 ? 11.662 -3.532 -25.452 1.00 93.81 188 HIS A C 1
ATOM 1422 O O . HIS A 1 188 ? 11.583 -4.243 -24.459 1.00 93.81 188 HIS A O 1
ATOM 1428 N N . GLU A 1 189 ? 10.782 -3.580 -26.437 1.00 94.38 189 GLU A N 1
ATOM 1429 C CA . GLU A 1 189 ? 9.632 -4.469 -26.423 1.00 94.38 189 GLU A CA 1
ATOM 1430 C C . GLU A 1 189 ? 10.057 -5.882 -26.825 1.00 94.38 189 GLU A C 1
ATOM 1432 O O . GLU A 1 189 ? 10.680 -6.076 -27.872 1.00 94.38 189 GLU A O 1
ATOM 1437 N N . THR A 1 190 ? 9.758 -6.864 -25.978 1.00 92.69 190 THR A N 1
ATOM 1438 C CA . THR A 1 190 ? 10.014 -8.285 -26.254 1.00 92.69 190 THR A CA 1
ATOM 1439 C C . THR A 1 190 ? 8.763 -9.010 -26.726 1.00 92.69 190 THR A C 1
ATOM 1441 O O . THR A 1 190 ? 8.872 -10.043 -27.392 1.00 92.69 190 THR A O 1
ATOM 1444 N N . TYR A 1 191 ? 7.587 -8.457 -26.426 1.00 89.94 191 TYR A N 1
ATOM 1445 C CA . TYR A 1 191 ? 6.301 -8.952 -26.886 1.00 89.94 191 TYR A CA 1
ATOM 1446 C C . TYR A 1 191 ? 5.266 -7.820 -26.942 1.00 89.94 191 TYR A C 1
ATOM 1448 O O . TYR A 1 191 ? 5.121 -7.058 -25.986 1.00 89.94 191 TYR A O 1
ATOM 1456 N N . ASP A 1 192 ? 4.550 -7.762 -28.065 1.00 83.94 192 ASP A N 1
ATOM 1457 C CA . ASP A 1 192 ? 3.414 -6.867 -28.302 1.00 83.94 192 ASP A CA 1
ATOM 1458 C C . ASP A 1 192 ? 2.126 -7.675 -28.104 1.00 83.94 192 ASP A C 1
ATOM 1460 O O . ASP A 1 192 ? 1.805 -8.569 -28.899 1.00 83.94 192 ASP A O 1
ATOM 1464 N N . GLY A 1 193 ? 1.444 -7.437 -26.985 1.00 80.62 193 GLY A N 1
ATOM 1465 C CA . GLY A 1 193 ? 0.202 -8.101 -26.621 1.00 80.62 193 GLY A CA 1
ATOM 1466 C C . GLY A 1 193 ? -1.014 -7.238 -26.929 1.00 80.62 193 GLY A C 1
ATOM 1467 O O . GLY A 1 193 ? -0.960 -6.011 -26.943 1.00 80.62 193 GLY A O 1
ATOM 1468 N N . GLU A 1 194 ? -2.173 -7.868 -27.120 1.00 85.19 194 GLU A N 1
ATOM 1469 C CA . GLU A 1 194 ? -3.414 -7.106 -27.256 1.00 85.19 194 GLU A CA 1
ATOM 1470 C C . GLU A 1 194 ? -3.750 -6.420 -25.919 1.00 85.19 194 GLU A C 1
ATOM 1472 O O . GLU A 1 194 ? -4.227 -7.049 -24.977 1.00 85.19 194 GLU A O 1
ATOM 1477 N N . GLY A 1 195 ? -3.459 -5.119 -25.828 1.00 86.31 195 GLY A N 1
ATOM 1478 C CA . GLY A 1 195 ? -3.739 -4.293 -24.652 1.00 86.31 195 GLY A CA 1
ATOM 1479 C C . GLY A 1 195 ? -2.661 -4.270 -23.569 1.00 86.31 195 GLY A C 1
ATOM 1480 O O . GLY A 1 195 ? -2.909 -3.680 -22.519 1.00 86.31 195 GLY A O 1
ATOM 1481 N N . TYR A 1 196 ? -1.475 -4.827 -23.812 1.00 92.25 196 TYR A N 1
ATOM 1482 C CA . TYR A 1 196 ? -0.310 -4.714 -22.926 1.00 92.25 196 TYR A CA 1
ATOM 1483 C C . TYR A 1 196 ? 0.995 -4.836 -23.723 1.00 92.25 196 TYR A C 1
ATOM 1485 O O . TYR A 1 196 ? 1.003 -5.432 -24.796 1.00 92.25 196 TYR A O 1
ATOM 1493 N N . ALA A 1 197 ? 2.099 -4.308 -23.194 1.00 94.56 197 ALA A N 1
ATOM 1494 C CA . ALA A 1 197 ? 3.428 -4.511 -23.774 1.00 94.56 197 ALA A CA 1
ATOM 1495 C C . ALA A 1 197 ? 4.372 -5.127 -22.746 1.00 94.56 197 ALA A C 1
ATOM 1497 O O . ALA A 1 197 ? 4.467 -4.632 -21.620 1.00 94.56 197 ALA A O 1
ATOM 1498 N N . THR A 1 198 ? 5.111 -6.153 -23.169 1.00 96.81 198 THR A N 1
ATOM 1499 C CA . THR A 1 198 ? 6.235 -6.690 -22.402 1.00 96.81 198 THR A CA 1
ATOM 1500 C C . THR A 1 198 ? 7.489 -5.917 -22.778 1.00 96.81 198 THR A C 1
ATOM 1502 O O . THR A 1 198 ? 7.961 -5.974 -23.918 1.00 96.81 198 THR A O 1
ATOM 1505 N N . LEU A 1 199 ? 8.040 -5.186 -21.815 1.00 97.06 199 LEU A N 1
ATOM 1506 C CA . LEU A 1 199 ? 9.262 -4.406 -21.963 1.00 97.06 199 LEU A CA 1
ATOM 1507 C C . LEU A 1 199 ? 10.395 -5.092 -21.207 1.00 97.06 199 LEU A C 1
ATOM 1509 O O . LEU A 1 199 ? 10.218 -5.511 -20.066 1.00 97.06 199 LEU A O 1
ATOM 1513 N N . ALA A 1 200 ? 11.567 -5.165 -21.824 1.00 97.06 200 ALA A N 1
ATOM 1514 C CA . ALA A 1 200 ? 12.781 -5.652 -21.197 1.00 97.06 200 ALA A CA 1
ATOM 1515 C C . ALA A 1 200 ? 13.763 -4.518 -20.902 1.00 97.06 200 ALA A C 1
ATOM 1517 O O . ALA A 1 200 ? 13.953 -3.608 -21.718 1.00 97.06 200 ALA A O 1
ATOM 1518 N N . ASP A 1 201 ? 14.417 -4.613 -19.746 1.00 96.88 201 ASP A N 1
ATOM 1519 C CA . ASP A 1 201 ? 15.574 -3.787 -19.416 1.00 96.88 201 ASP A CA 1
ATOM 1520 C C . ASP A 1 201 ? 16.832 -4.201 -20.209 1.00 96.88 201 ASP A C 1
ATOM 1522 O O . ASP A 1 201 ? 16.809 -5.103 -21.053 1.00 96.88 201 ASP A O 1
ATOM 1526 N N . ALA A 1 202 ? 17.957 -3.529 -19.945 1.00 94.56 202 ALA A N 1
ATOM 1527 C CA . ALA A 1 202 ? 19.230 -3.779 -20.627 1.00 94.56 202 ALA A CA 1
ATOM 1528 C C . ALA A 1 202 ? 19.790 -5.204 -20.418 1.00 94.56 202 ALA A C 1
ATOM 1530 O O . ALA A 1 202 ? 20.669 -5.629 -21.168 1.00 94.56 202 ALA A O 1
ATOM 1531 N N . GLU A 1 203 ? 19.291 -5.942 -19.423 1.00 93.94 203 GLU A N 1
ATOM 1532 C CA . GLU A 1 203 ? 19.737 -7.293 -19.065 1.00 93.94 203 GLU A CA 1
ATOM 1533 C C . GLU A 1 203 ? 18.658 -8.363 -19.297 1.00 93.94 203 GLU A C 1
ATOM 1535 O O . GLU A 1 203 ? 18.882 -9.545 -19.025 1.00 93.94 203 GLU A O 1
ATOM 1540 N N . GLY A 1 204 ? 17.513 -7.982 -19.869 1.00 93.88 204 GLY A N 1
ATOM 1541 C CA . GLY A 1 204 ? 16.439 -8.903 -20.223 1.00 93.88 204 GLY A CA 1
ATOM 1542 C C . GLY A 1 204 ? 15.517 -9.275 -19.061 1.00 93.88 204 GLY A C 1
ATOM 1543 O O . GLY A 1 204 ? 14.909 -10.348 -19.105 1.00 93.88 204 GLY A O 1
ATOM 1544 N N . ASN A 1 205 ? 15.425 -8.467 -17.997 1.00 95.25 205 ASN A N 1
ATOM 1545 C CA . ASN A 1 205 ? 14.327 -8.596 -17.032 1.00 95.25 205 ASN A CA 1
ATOM 1546 C C . ASN A 1 205 ? 13.071 -7.943 -17.615 1.00 95.25 205 ASN A C 1
ATOM 1548 O O . ASN A 1 205 ? 13.151 -6.852 -18.174 1.00 95.25 205 ASN A O 1
ATOM 1552 N N . GLU A 1 206 ? 11.930 -8.618 -17.495 1.00 96.31 206 GLU A N 1
ATOM 1553 C CA . GLU A 1 206 ? 10.693 -8.255 -18.191 1.00 96.31 206 GLU A CA 1
ATOM 1554 C C . GLU A 1 206 ? 9.673 -7.609 -17.236 1.00 96.31 206 GLU A C 1
ATOM 1556 O O . GLU A 1 206 ? 9.480 -8.068 -16.107 1.00 96.31 206 GLU A O 1
ATOM 1561 N N . ALA A 1 207 ? 8.998 -6.564 -17.712 1.00 97.12 207 ALA A N 1
ATOM 1562 C CA . ALA A 1 207 ? 7.840 -5.947 -17.078 1.00 97.12 207 ALA A CA 1
ATOM 1563 C C . ALA A 1 207 ? 6.690 -5.847 -18.086 1.00 97.12 207 ALA A C 1
ATOM 1565 O O . ALA A 1 207 ? 6.892 -5.381 -19.210 1.00 97.12 207 ALA A O 1
ATOM 1566 N N . ASP A 1 208 ? 5.496 -6.251 -17.668 1.00 97.25 208 ASP A N 1
ATOM 1567 C CA . ASP A 1 208 ? 4.274 -6.134 -18.456 1.00 97.25 208 ASP A CA 1
ATOM 1568 C C . ASP A 1 208 ? 3.541 -4.858 -18.042 1.00 97.25 208 ASP A C 1
ATOM 1570 O O . ASP A 1 208 ? 3.087 -4.727 -16.906 1.00 97.25 208 ASP A O 1
ATOM 1574 N N . VAL A 1 209 ? 3.448 -3.886 -18.952 1.00 96.38 209 VAL A N 1
ATOM 1575 C CA . VAL A 1 209 ? 2.773 -2.605 -18.692 1.00 96.38 209 VAL A CA 1
ATOM 1576 C C . VAL A 1 209 ? 1.390 -2.619 -19.331 1.00 96.38 209 VAL A C 1
ATOM 1578 O O . VAL A 1 209 ? 1.253 -2.826 -20.540 1.00 96.38 209 VAL A O 1
ATOM 1581 N N . LEU A 1 210 ? 0.362 -2.382 -18.512 1.00 95.94 210 LEU A N 1
ATOM 1582 C CA . LEU A 1 210 ? -1.040 -2.478 -18.911 1.00 95.94 210 LEU A CA 1
ATOM 1583 C C . LEU A 1 210 ? -1.947 -1.471 -18.165 1.00 95.94 210 LEU A C 1
ATOM 1585 O O . LEU A 1 210 ? -1.575 -0.975 -17.101 1.00 95.94 210 LEU A O 1
ATOM 1589 N N . PRO A 1 211 ? -3.151 -1.171 -18.685 1.00 93.50 211 PRO A N 1
ATOM 1590 C CA . PRO A 1 211 ? -3.635 -1.486 -20.021 1.00 93.50 211 PRO A CA 1
ATOM 1591 C C . PRO A 1 211 ? -3.197 -0.435 -21.055 1.00 93.50 211 PRO A C 1
ATOM 1593 O O . PRO A 1 211 ? -3.227 0.774 -20.822 1.00 93.50 211 PRO A O 1
ATOM 1596 N N . LEU A 1 212 ? -2.845 -0.901 -22.251 1.00 90.25 212 LEU A N 1
ATOM 1597 C CA . LEU A 1 212 ? -2.555 -0.057 -23.418 1.00 90.25 212 LEU A CA 1
ATOM 1598 C C . LEU A 1 212 ? -3.786 0.201 -24.290 1.00 90.25 212 LEU A C 1
ATOM 1600 O O . LEU A 1 212 ? -3.716 0.983 -25.235 1.00 90.25 212 LEU A O 1
ATOM 1604 N N . LEU A 1 213 ? -4.918 -0.421 -23.965 1.00 90.81 213 LEU A N 1
ATOM 1605 C CA . LEU A 1 213 ? -6.220 -0.073 -24.523 1.00 90.81 213 LEU A CA 1
ATOM 1606 C C . LEU A 1 213 ? -7.018 0.758 -23.507 1.00 90.81 213 LEU A C 1
ATOM 1608 O O . LEU A 1 213 ? -6.893 0.530 -22.301 1.00 90.81 213 LEU A O 1
ATOM 1612 N N . PRO A 1 214 ? -7.850 1.705 -23.972 1.00 88.81 214 PRO A N 1
ATOM 1613 C CA . PRO A 1 214 ? -8.766 2.424 -23.098 1.00 88.81 214 PRO A CA 1
ATOM 1614 C C . PRO A 1 214 ? -9.839 1.477 -22.542 1.00 88.81 214 PRO A C 1
ATOM 1616 O O . PRO A 1 214 ? -10.150 0.452 -23.149 1.00 88.81 214 PRO A O 1
ATOM 1619 N N . GLY A 1 215 ? -10.456 1.860 -21.423 1.00 86.38 215 GLY A N 1
ATOM 1620 C CA . GLY A 1 215 ? -11.486 1.051 -20.756 1.00 86.38 215 GLY A CA 1
ATOM 1621 C C . GLY A 1 215 ? -11.133 0.659 -19.325 1.00 86.38 215 GLY A C 1
ATOM 1622 O O . GLY A 1 215 ? -11.759 -0.228 -18.760 1.00 86.38 215 GLY A O 1
ATOM 1623 N N . ASP A 1 216 ? -10.161 1.341 -18.725 1.00 90.44 216 ASP A N 1
ATOM 1624 C CA . ASP A 1 216 ? -9.795 1.227 -17.319 1.00 90.44 216 ASP A CA 1
ATOM 1625 C C . ASP A 1 216 ? -10.816 1.891 -16.380 1.00 90.44 216 ASP A C 1
ATOM 1627 O O . ASP A 1 216 ? -10.552 1.999 -15.193 1.00 90.44 216 ASP A O 1
ATOM 1631 N N . GLU A 1 217 ? -11.972 2.358 -16.853 1.00 92.50 217 GLU A N 1
ATOM 1632 C CA . GLU A 1 217 ? -13.014 2.978 -16.023 1.00 92.50 217 GLU A CA 1
ATOM 1633 C C . GLU A 1 217 ? -14.037 1.947 -15.523 1.00 92.50 217 GLU A C 1
ATOM 1635 O O . GLU A 1 217 ? -14.422 1.020 -16.239 1.00 92.50 217 GLU A O 1
ATOM 1640 N N . LEU A 1 218 ? -14.533 2.126 -14.293 1.00 92.25 218 LEU A N 1
ATOM 1641 C CA . LEU A 1 218 ? -15.607 1.282 -13.763 1.00 92.25 218 LEU A CA 1
ATOM 1642 C C . LEU A 1 218 ? -16.964 1.677 -14.368 1.00 92.25 218 LEU A C 1
ATOM 1644 O O . LEU A 1 218 ? -17.678 2.536 -13.838 1.00 92.25 218 LEU A O 1
ATOM 1648 N N . GLY A 1 219 ? -17.339 1.004 -15.454 1.00 84.94 219 GLY A N 1
ATOM 1649 C CA . GLY A 1 219 ? -18.582 1.265 -16.180 1.00 84.94 219 GLY A CA 1
ATOM 1650 C C . GLY A 1 219 ? -18.582 2.622 -16.896 1.00 84.94 219 GLY A C 1
ATOM 1651 O O . GLY A 1 219 ? -17.564 3.291 -16.998 1.00 84.94 219 GLY A O 1
ATOM 1652 N N . ASP A 1 220 ? -19.744 3.041 -17.397 1.00 74.56 220 ASP A N 1
ATOM 1653 C CA . ASP A 1 220 ? -19.914 4.245 -18.229 1.00 74.56 220 ASP A CA 1
ATOM 1654 C C . ASP A 1 220 ? -20.593 5.415 -17.488 1.00 74.56 220 ASP A C 1
ATOM 1656 O O . ASP A 1 220 ? -21.116 6.354 -18.097 1.00 74.56 220 ASP A O 1
ATOM 1660 N N . ARG A 1 221 ? -20.628 5.356 -16.151 1.00 79.00 221 ARG A N 1
ATOM 1661 C CA . ARG A 1 221 ? -21.474 6.224 -15.322 1.00 79.00 221 ARG A CA 1
ATOM 1662 C C . ARG A 1 221 ? -20.683 7.285 -14.571 1.00 79.00 221 ARG A C 1
ATOM 1664 O O . ARG A 1 221 ? -19.659 7.024 -13.942 1.00 79.00 221 ARG A O 1
ATOM 1671 N N . ARG A 1 222 ? -21.240 8.500 -14.514 1.00 87.25 222 ARG A N 1
ATOM 1672 C CA . ARG A 1 222 ? -20.664 9.627 -13.757 1.00 87.25 222 ARG A CA 1
ATOM 1673 C C . ARG A 1 222 ? -20.526 9.315 -12.264 1.00 87.25 222 ARG A C 1
ATOM 1675 O O . ARG A 1 222 ? -19.696 9.906 -11.575 1.00 87.25 222 ARG A O 1
ATOM 1682 N N . GLU A 1 223 ? -21.363 8.429 -11.750 1.00 90.50 223 GLU A N 1
ATOM 1683 C CA . GLU A 1 223 ? -21.425 8.048 -10.349 1.00 90.50 223 GLU A CA 1
ATOM 1684 C C . GLU A 1 223 ? -20.341 7.051 -9.916 1.00 90.50 223 GLU A C 1
ATOM 1686 O O . GLU A 1 223 ? -20.147 6.903 -8.713 1.00 90.50 223 GLU A O 1
ATOM 1691 N N . THR A 1 224 ? -19.612 6.445 -10.859 1.00 94.19 224 THR A N 1
ATOM 1692 C CA . THR A 1 224 ? -18.443 5.572 -10.621 1.00 94.19 224 THR A CA 1
ATOM 1693 C C . THR A 1 224 ? -17.166 6.076 -11.303 1.00 94.19 224 THR A C 1
ATOM 1695 O O . THR A 1 224 ? -16.126 5.436 -11.217 1.00 94.19 224 THR A O 1
ATOM 1698 N N . ALA A 1 225 ? -17.219 7.258 -11.927 1.00 93.00 225 ALA A N 1
ATOM 1699 C CA . ALA A 1 225 ? -16.123 7.844 -12.702 1.00 93.00 225 ALA A CA 1
ATOM 1700 C C . ALA A 1 225 ? -14.772 8.038 -11.973 1.00 93.00 225 ALA A C 1
ATOM 1702 O O . ALA A 1 225 ? -13.764 8.241 -12.651 1.00 93.00 225 ALA A O 1
ATOM 1703 N N . ASP A 1 226 ? -14.719 8.006 -10.634 1.00 94.00 226 ASP A N 1
ATOM 1704 C CA . ASP A 1 226 ? -13.443 8.101 -9.903 1.00 94.00 226 ASP A CA 1
ATOM 1705 C C . ASP A 1 226 ? -12.661 6.778 -9.927 1.00 94.00 226 ASP A C 1
ATOM 1707 O O . ASP A 1 226 ? -11.450 6.773 -9.721 1.00 94.00 226 ASP A O 1
ATOM 1711 N N . TRP A 1 227 ? -13.342 5.658 -10.174 1.00 96.44 227 TRP A N 1
ATOM 1712 C CA . TRP A 1 227 ? -12.763 4.326 -10.054 1.00 96.44 227 TRP A CA 1
ATOM 1713 C C . TRP A 1 227 ? -12.018 3.915 -11.323 1.00 96.44 227 TRP A C 1
ATOM 1715 O O . TRP A 1 227 ? -12.472 4.176 -12.444 1.00 96.44 227 TRP A O 1
ATOM 1725 N N . ARG A 1 228 ? -10.875 3.249 -11.136 1.00 96.56 228 ARG A N 1
ATOM 1726 C CA . ARG A 1 228 ? -10.068 2.652 -12.201 1.00 96.56 228 ARG A CA 1
ATOM 1727 C C . ARG A 1 228 ? -9.887 1.152 -12.003 1.00 96.56 228 ARG A C 1
ATOM 1729 O O . ARG A 1 228 ? -9.553 0.735 -10.903 1.00 96.56 228 ARG A O 1
ATOM 1736 N N . VAL A 1 229 ? -10.103 0.357 -13.046 1.00 95.31 229 VAL A N 1
ATOM 1737 C CA . VAL A 1 229 ? -9.976 -1.105 -13.057 1.00 95.31 229 VAL A CA 1
ATOM 1738 C C . VAL A 1 229 ? -8.559 -1.484 -13.492 1.00 95.31 229 VAL A C 1
ATOM 1740 O O . VAL A 1 229 ? -8.240 -1.519 -14.677 1.00 95.31 229 VAL A O 1
ATOM 1743 N N . LEU A 1 230 ? -7.704 -1.740 -12.504 1.00 92.81 230 LEU A N 1
ATOM 1744 C CA . LEU A 1 230 ? -6.265 -1.985 -12.609 1.00 92.81 230 LEU A CA 1
ATOM 1745 C C . LEU A 1 230 ? -5.929 -3.295 -11.880 1.00 92.81 230 LEU A C 1
ATOM 1747 O O . LEU A 1 230 ? -5.317 -3.281 -10.817 1.00 92.81 230 LEU A O 1
ATOM 1751 N N . PHE A 1 231 ? -6.436 -4.423 -12.385 1.00 93.25 231 PHE A N 1
ATOM 1752 C CA . PHE A 1 231 ? -6.633 -5.696 -11.660 1.00 93.25 231 PHE A CA 1
ATOM 1753 C C . PHE A 1 231 ? -7.701 -5.639 -10.563 1.00 93.25 231 PHE A C 1
ATOM 1755 O O . PHE A 1 231 ? -8.574 -6.497 -10.517 1.00 93.25 231 PHE A O 1
ATOM 1762 N N . GLY A 1 232 ? -7.660 -4.636 -9.690 1.00 95.94 232 GLY A N 1
ATOM 1763 C CA . GLY A 1 232 ? -8.754 -4.272 -8.786 1.00 95.94 232 GLY A CA 1
ATOM 1764 C C . GLY A 1 232 ? -9.437 -2.989 -9.252 1.00 95.94 232 GLY A C 1
ATOM 1765 O O . GLY A 1 232 ? -8.856 -2.231 -10.026 1.00 95.94 232 GLY A O 1
ATOM 1766 N N . ALA A 1 233 ? -10.646 -2.702 -8.773 1.00 97.25 233 ALA A N 1
ATOM 1767 C CA . ALA A 1 233 ? -11.184 -1.353 -8.901 1.00 97.25 233 ALA A CA 1
ATOM 1768 C C . ALA A 1 233 ? -10.621 -0.482 -7.777 1.00 97.25 233 ALA A C 1
ATOM 1770 O O . ALA A 1 233 ? -10.827 -0.765 -6.598 1.00 97.25 233 ALA A O 1
ATOM 1771 N N . MET A 1 234 ? -9.925 0.586 -8.154 1.00 97.19 234 MET A N 1
ATOM 1772 C CA . MET A 1 234 ? -9.184 1.451 -7.246 1.00 97.19 234 MET A CA 1
ATOM 1773 C C . MET A 1 234 ? -9.613 2.910 -7.385 1.00 97.19 234 MET A C 1
ATOM 1775 O O . MET A 1 234 ? -9.905 3.382 -8.483 1.00 97.19 234 MET A O 1
ATOM 1779 N N . THR A 1 235 ? -9.612 3.647 -6.280 1.00 96.31 235 THR A N 1
ATOM 1780 C CA . THR A 1 235 ? -9.754 5.107 -6.265 1.00 96.31 235 THR A CA 1
ATOM 1781 C C . THR A 1 235 ? -8.910 5.704 -5.147 1.00 96.31 235 THR A C 1
ATOM 1783 O O . THR A 1 235 ? -8.812 5.141 -4.057 1.00 96.31 235 THR A O 1
ATOM 1786 N N . PHE A 1 236 ? -8.336 6.877 -5.397 1.00 95.06 236 PHE A N 1
ATOM 1787 C CA . PHE A 1 236 ? -7.586 7.635 -4.404 1.00 95.06 236 PHE A CA 1
ATOM 1788 C C . PHE A 1 236 ? -8.268 8.971 -4.137 1.00 95.06 236 PHE A C 1
ATOM 1790 O O . PHE A 1 236 ? -8.529 9.749 -5.057 1.00 95.06 236 PHE A O 1
ATOM 1797 N N . TYR A 1 237 ? -8.527 9.252 -2.864 1.00 94.38 237 TYR A N 1
ATOM 1798 C CA . TYR A 1 237 ? -9.069 10.526 -2.420 1.00 94.38 237 TYR A CA 1
ATOM 1799 C C . TYR A 1 237 ? -7.998 11.299 -1.647 1.00 94.38 237 TYR A C 1
ATOM 1801 O O . TYR A 1 237 ? -7.692 10.924 -0.511 1.00 94.38 237 TYR A O 1
ATOM 1809 N N . PRO A 1 238 ? -7.441 12.381 -2.228 1.00 92.06 238 PRO A N 1
ATOM 1810 C CA . PRO A 1 238 ? -6.586 13.299 -1.493 1.00 92.06 238 PRO A CA 1
ATOM 1811 C C . PRO A 1 238 ? -7.354 13.907 -0.323 1.00 92.06 238 PRO A C 1
ATOM 1813 O O . PRO A 1 238 ? -8.541 14.221 -0.449 1.00 92.06 238 PRO A O 1
ATOM 1816 N N . ILE A 1 239 ? -6.673 14.106 0.799 1.00 85.00 239 ILE A N 1
ATOM 1817 C CA . ILE A 1 239 ? -7.272 14.676 2.007 1.00 85.00 239 ILE A CA 1
ATOM 1818 C C . ILE A 1 239 ? -6.427 15.824 2.544 1.00 85.00 239 ILE A C 1
ATOM 1820 O O . ILE A 1 239 ? -5.222 15.890 2.336 1.00 85.00 239 ILE A O 1
ATOM 1824 N N . VAL A 1 240 ? -7.075 16.719 3.284 1.00 81.56 240 VAL A N 1
ATOM 1825 C CA . VAL A 1 240 ? -6.428 17.904 3.868 1.00 81.56 240 VAL A CA 1
ATOM 1826 C C . VAL A 1 240 ? -6.070 17.738 5.348 1.00 81.56 240 VAL A C 1
ATOM 1828 O O . VAL A 1 240 ? -5.395 18.599 5.905 1.00 81.56 240 VAL A O 1
ATOM 1831 N N . SER A 1 241 ? -6.532 16.664 6.006 1.00 85.81 241 SER A N 1
ATOM 1832 C CA . SER A 1 241 ? -6.172 16.354 7.395 1.00 85.81 241 SER A CA 1
ATOM 1833 C C . SER A 1 241 ? -6.345 14.868 7.754 1.00 85.81 241 SER A C 1
ATOM 1835 O O . SER A 1 241 ? -7.195 14.191 7.162 1.00 85.81 241 SER A O 1
ATOM 1837 N N . PRO A 1 242 ? -5.614 14.368 8.773 1.00 86.44 242 PRO A N 1
ATOM 1838 C CA . PRO A 1 242 ? -5.795 13.022 9.326 1.00 86.44 242 PRO A CA 1
ATOM 1839 C C . PRO A 1 242 ? -7.234 12.713 9.750 1.00 86.44 242 PRO A C 1
ATOM 1841 O O . PRO A 1 242 ? -7.748 11.633 9.473 1.00 86.44 242 PRO A O 1
ATOM 1844 N N . VAL A 1 243 ? -7.926 13.678 10.363 1.00 86.81 243 VAL A N 1
ATOM 1845 C CA . VAL A 1 243 ? -9.327 13.511 10.784 1.00 86.81 243 VAL A CA 1
ATOM 1846 C C . VAL A 1 243 ? -10.239 13.213 9.594 1.00 86.81 243 VAL A C 1
ATOM 1848 O O . VAL A 1 243 ? -11.057 12.298 9.666 1.00 86.81 243 VAL A O 1
ATOM 1851 N N . ARG A 1 244 ? -10.069 13.920 8.467 1.00 88.31 244 ARG A N 1
ATOM 1852 C CA . ARG A 1 244 ? -10.835 13.636 7.241 1.00 88.31 244 ARG A CA 1
ATOM 1853 C C . ARG A 1 244 ? -10.508 12.256 6.667 1.00 88.31 244 ARG A C 1
ATOM 1855 O O . ARG A 1 244 ? -11.412 11.593 6.162 1.00 88.31 244 ARG A O 1
ATOM 1862 N N . ALA A 1 245 ? -9.256 11.805 6.794 1.00 90.56 245 ALA A N 1
ATOM 1863 C CA . ALA A 1 245 ? -8.846 10.439 6.453 1.00 90.56 245 ALA A CA 1
ATOM 1864 C C . ALA A 1 245 ? -9.690 9.404 7.202 1.00 90.56 245 ALA A C 1
ATOM 1866 O O . ALA A 1 245 ? -10.277 8.509 6.594 1.00 90.56 245 ALA A O 1
ATOM 1867 N N . ALA A 1 246 ? -9.766 9.546 8.530 1.00 92.50 246 ALA A N 1
ATOM 1868 C CA . ALA A 1 246 ? -10.500 8.622 9.383 1.00 92.50 246 ALA A CA 1
ATOM 1869 C C . ALA A 1 246 ? -12.005 8.668 9.125 1.00 92.50 246 ALA A C 1
ATOM 1871 O O . ALA A 1 246 ? -12.637 7.617 9.074 1.00 92.50 246 ALA A O 1
ATOM 1872 N N . GLU A 1 247 ? -12.588 9.854 8.936 1.00 92.62 247 GLU A N 1
ATOM 1873 C CA . GLU A 1 247 ? -14.009 9.984 8.593 1.00 92.62 247 GLU A CA 1
ATOM 1874 C C . GLU A 1 247 ? -14.343 9.224 7.305 1.00 92.62 247 GLU A C 1
ATOM 1876 O O . GLU A 1 247 ? -15.314 8.462 7.270 1.00 92.62 247 GLU A O 1
ATOM 1881 N N . LEU A 1 248 ? -13.511 9.375 6.270 1.00 94.31 248 LEU A N 1
ATOM 1882 C CA . LEU A 1 248 ? -13.675 8.646 5.019 1.00 94.31 248 LEU A CA 1
ATOM 1883 C C . LEU A 1 248 ? -13.509 7.134 5.227 1.00 94.31 248 LEU A C 1
ATOM 1885 O O . LEU A 1 248 ? -14.377 6.373 4.803 1.00 94.31 248 LEU A O 1
ATOM 1889 N N . ALA A 1 249 ? -12.455 6.700 5.922 1.00 96.00 249 ALA A N 1
ATOM 1890 C CA . ALA A 1 249 ? -12.204 5.285 6.192 1.00 96.00 249 ALA A CA 1
ATOM 1891 C C . ALA A 1 249 ? -13.356 4.623 6.969 1.00 96.00 249 ALA A C 1
ATOM 1893 O O . ALA A 1 249 ? -13.784 3.532 6.606 1.00 96.00 249 ALA A O 1
ATOM 1894 N N . VAL A 1 250 ? -13.916 5.297 7.981 1.00 97.06 250 VAL A N 1
ATOM 1895 C CA . VAL A 1 250 ? -15.079 4.817 8.750 1.00 97.06 250 VAL A CA 1
ATOM 1896 C C . VAL A 1 250 ? -16.310 4.661 7.862 1.00 97.06 250 VAL A C 1
ATOM 1898 O O . VAL A 1 250 ? -17.014 3.656 7.956 1.00 97.06 250 VAL A O 1
ATOM 1901 N N . VAL A 1 251 ? -16.578 5.634 6.988 1.00 97.06 251 VAL A N 1
ATOM 1902 C CA . VAL A 1 251 ? -17.716 5.558 6.064 1.00 97.06 251 VAL A CA 1
ATOM 1903 C C . VAL A 1 251 ? -17.537 4.414 5.069 1.00 97.06 251 VAL A C 1
ATOM 1905 O O . VAL A 1 251 ? -18.474 3.646 4.863 1.00 97.06 251 VAL A O 1
ATOM 1908 N N . VAL A 1 252 ? -16.354 4.278 4.471 1.00 97.88 252 VAL A N 1
ATOM 1909 C CA . VAL A 1 252 ? -16.058 3.218 3.495 1.00 97.88 252 VAL A CA 1
ATOM 1910 C C . VAL A 1 252 ? -16.144 1.841 4.149 1.00 97.88 252 VAL A C 1
ATOM 1912 O O . VAL A 1 252 ? -16.819 0.970 3.611 1.00 97.88 252 VAL A O 1
ATOM 1915 N N . ALA A 1 253 ? -15.557 1.667 5.335 1.00 98.44 253 ALA A N 1
ATOM 1916 C CA . ALA A 1 253 ? -15.618 0.427 6.102 1.00 98.44 253 ALA A CA 1
ATOM 1917 C C . ALA A 1 253 ? -17.059 0.001 6.424 1.00 98.44 253 ALA A C 1
ATOM 1919 O O . ALA A 1 253 ? -17.426 -1.151 6.204 1.00 98.44 253 ALA A O 1
ATOM 1920 N N . GLY A 1 254 ? -17.898 0.940 6.876 1.00 98.38 254 GLY A N 1
ATOM 1921 C CA . GLY A 1 254 ? -19.305 0.655 7.162 1.00 98.38 254 GLY A CA 1
ATOM 1922 C C . GLY A 1 254 ? -20.096 0.257 5.913 1.00 98.38 254 GLY A C 1
ATOM 1923 O O . GLY A 1 254 ? -20.901 -0.668 5.962 1.00 98.38 254 GLY A O 1
ATOM 1924 N N . LEU A 1 255 ? -19.844 0.920 4.778 1.00 98.19 255 LEU A N 1
ATOM 1925 C CA . LEU A 1 255 ? -20.469 0.568 3.500 1.00 98.19 255 LEU A CA 1
ATOM 1926 C C . LEU A 1 255 ? -20.013 -0.810 2.994 1.00 98.19 255 LEU A C 1
ATOM 1928 O O . LEU A 1 255 ? -20.831 -1.567 2.475 1.00 98.19 255 LEU A O 1
ATOM 1932 N N . ALA A 1 256 ? -18.730 -1.128 3.155 1.00 98.38 256 ALA A N 1
ATOM 1933 C CA . ALA A 1 256 ? -18.139 -2.401 2.764 1.00 98.38 256 ALA A CA 1
ATOM 1934 C C . ALA A 1 256 ? -18.708 -3.572 3.589 1.00 98.38 256 ALA A C 1
ATOM 1936 O O . ALA A 1 256 ? -19.125 -4.584 3.022 1.00 98.38 256 ALA A O 1
ATOM 1937 N N . ASP A 1 257 ? -18.814 -3.409 4.912 1.00 98.50 257 ASP A N 1
ATOM 1938 C CA . ASP A 1 257 ? -19.427 -4.408 5.796 1.00 98.50 257 ASP A CA 1
ATOM 1939 C C . ASP A 1 257 ? -20.931 -4.581 5.515 1.00 98.50 257 ASP A C 1
ATOM 1941 O O . ASP A 1 257 ? -21.416 -5.710 5.462 1.00 98.50 257 ASP A O 1
ATOM 1945 N N . GLU A 1 258 ? -21.672 -3.489 5.273 1.00 98.25 258 GLU A N 1
ATOM 1946 C CA . GLU A 1 258 ? -23.097 -3.547 4.902 1.00 98.25 258 GLU A CA 1
ATOM 1947 C C . GLU A 1 258 ? -23.317 -4.310 3.586 1.00 98.25 258 GLU A C 1
ATOM 1949 O O . GLU A 1 258 ? -24.266 -5.084 3.464 1.00 98.25 258 GLU A O 1
ATOM 1954 N N . ALA A 1 259 ? -22.431 -4.114 2.606 1.00 97.81 259 ALA A N 1
ATOM 1955 C CA . ALA A 1 259 ? -22.480 -4.815 1.325 1.00 97.81 259 ALA A CA 1
ATOM 1956 C C . ALA A 1 259 ? -21.986 -6.272 1.410 1.00 97.81 259 ALA A C 1
ATOM 1958 O O . ALA A 1 259 ? -22.208 -7.053 0.476 1.00 97.81 259 ALA A O 1
ATOM 1959 N N . GLY A 1 260 ? -21.305 -6.648 2.499 1.00 97.56 260 GLY A N 1
ATOM 1960 C CA . GLY A 1 260 ? -20.599 -7.924 2.610 1.00 97.56 260 GLY A CA 1
ATOM 1961 C C . GLY A 1 260 ? -19.497 -8.064 1.557 1.00 97.56 260 GLY A C 1
ATOM 1962 O O . GLY A 1 260 ? -19.329 -9.146 0.990 1.00 97.56 260 GLY A O 1
ATOM 1963 N N . LEU A 1 261 ? -18.818 -6.955 1.250 1.00 97.88 261 LEU A N 1
ATOM 1964 C CA . LEU A 1 261 ? -17.731 -6.845 0.281 1.00 97.88 261 LEU A CA 1
ATOM 1965 C C . LEU A 1 261 ? -16.553 -6.127 0.943 1.00 97.88 261 LEU A C 1
ATOM 1967 O O . LEU A 1 261 ? -16.548 -4.895 0.982 1.00 97.88 261 LEU A O 1
ATOM 1971 N N . PRO A 1 262 ? -15.577 -6.859 1.506 1.00 97.12 262 PRO A N 1
ATOM 1972 C CA . PRO A 1 262 ? -14.427 -6.222 2.120 1.00 97.12 262 PRO A CA 1
ATOM 1973 C C . PRO A 1 262 ? -13.590 -5.454 1.098 1.00 97.12 262 PRO A C 1
ATOM 1975 O O . PRO A 1 262 ? -13.408 -5.910 -0.028 1.00 97.12 262 PRO A O 1
ATOM 1978 N N . LEU A 1 263 ? -13.060 -4.305 1.516 1.00 98.50 263 LEU A N 1
ATOM 1979 C CA . LEU A 1 263 ? -12.172 -3.473 0.712 1.00 98.50 263 LEU A CA 1
ATOM 1980 C C . LEU A 1 263 ? -10.792 -3.388 1.378 1.00 98.50 263 LEU A C 1
ATOM 1982 O O . LEU A 1 263 ? -10.625 -3.618 2.578 1.00 98.50 263 LEU A O 1
ATOM 1986 N N . LEU A 1 264 ? -9.787 -3.045 0.584 1.00 98.62 264 LEU A N 1
ATOM 1987 C CA . LEU A 1 264 ? -8.472 -2.623 1.040 1.00 98.62 264 LEU A CA 1
ATOM 1988 C C . LEU A 1 264 ? -8.518 -1.097 1.182 1.00 98.62 264 LEU A C 1
ATOM 1990 O O . LEU A 1 264 ? -8.734 -0.388 0.198 1.00 98.62 264 LEU A O 1
ATOM 1994 N N . ILE A 1 265 ? -8.378 -0.592 2.408 1.00 98.44 265 ILE A N 1
ATOM 1995 C CA . ILE A 1 265 ? -8.465 0.843 2.707 1.00 98.44 265 ILE A CA 1
ATOM 1996 C C . ILE A 1 265 ? -7.124 1.283 3.293 1.00 98.44 265 ILE A C 1
ATOM 1998 O O . ILE A 1 265 ? -6.806 0.945 4.433 1.00 98.44 265 ILE A O 1
ATOM 2002 N N . ASP A 1 266 ? -6.339 2.031 2.521 1.00 97.38 266 ASP A N 1
ATOM 2003 C CA . ASP A 1 266 ? -4.990 2.453 2.906 1.00 97.38 266 ASP A CA 1
ATOM 2004 C C . ASP A 1 266 ? -4.965 3.952 3.180 1.00 97.38 266 ASP A C 1
ATOM 2006 O O . ASP A 1 266 ? -5.240 4.769 2.301 1.00 97.38 266 ASP A O 1
ATOM 2010 N N . LEU A 1 267 ? -4.627 4.320 4.411 1.00 95.19 267 LEU A N 1
ATOM 2011 C CA . LEU A 1 267 ? -4.487 5.701 4.837 1.00 95.19 267 LEU A CA 1
ATOM 2012 C C . LEU A 1 267 ? -3.015 6.083 4.816 1.00 95.19 267 LEU A C 1
ATOM 2014 O O . LEU A 1 267 ? -2.170 5.407 5.414 1.00 95.19 267 LEU A O 1
ATOM 2018 N N . ARG A 1 268 ? -2.731 7.191 4.138 1.00 92.00 268 ARG A N 1
ATOM 2019 C CA . ARG A 1 268 ? -1.421 7.833 4.047 1.00 92.00 268 ARG A CA 1
ATOM 2020 C C . ARG A 1 268 ? -1.562 9.317 4.387 1.00 92.00 268 ARG A C 1
ATOM 2022 O O . ARG A 1 268 ? -2.677 9.840 4.352 1.00 92.00 268 ARG A O 1
ATOM 2029 N N . PRO A 1 269 ? -0.458 10.025 4.684 1.00 86.12 269 PRO A N 1
ATOM 2030 C CA . PRO A 1 269 ? -0.504 11.471 4.898 1.00 86.12 269 PRO A CA 1
ATOM 2031 C C . PRO A 1 269 ? -1.157 12.251 3.745 1.00 86.12 269 PRO A C 1
ATOM 2033 O O . PRO A 1 269 ? -1.795 13.269 3.996 1.00 86.12 269 PRO A O 1
ATOM 2036 N N . ASP A 1 270 ? -1.036 11.748 2.513 1.00 87.19 270 ASP A N 1
ATOM 2037 C CA . ASP A 1 270 ? -1.518 12.428 1.306 1.00 87.19 270 ASP A CA 1
ATOM 2038 C C . ASP A 1 270 ? -2.985 12.114 0.956 1.00 87.19 270 ASP A C 1
ATOM 2040 O O . ASP A 1 270 ? -3.606 12.833 0.169 1.00 87.19 270 ASP A O 1
ATOM 2044 N N . GLY A 1 271 ? -3.570 11.044 1.508 1.00 92.06 271 GLY A N 1
ATOM 2045 C CA . GLY A 1 271 ? -4.909 10.600 1.113 1.00 92.06 271 GLY A CA 1
ATOM 2046 C C . GLY A 1 271 ? -5.295 9.198 1.561 1.00 92.06 271 GLY A C 1
ATOM 2047 O O . GLY A 1 271 ? -4.567 8.516 2.284 1.00 92.06 271 GLY A O 1
ATOM 2048 N N . VAL A 1 272 ? -6.476 8.783 1.106 1.00 95.81 272 VAL A N 1
ATOM 2049 C CA . VAL A 1 272 ? -7.022 7.440 1.320 1.00 95.81 272 VAL A CA 1
ATOM 2050 C C . VAL A 1 272 ? -7.151 6.737 -0.024 1.00 95.81 272 VAL A C 1
ATOM 2052 O O . VAL A 1 272 ? -7.863 7.210 -0.912 1.00 95.81 272 VAL A O 1
ATOM 2055 N N . MET A 1 273 ? -6.475 5.602 -0.157 1.00 97.19 273 MET A N 1
ATOM 2056 C CA . MET A 1 273 ? -6.654 4.673 -1.265 1.00 97.19 273 MET A CA 1
ATOM 2057 C C . MET A 1 273 ? -7.712 3.638 -0.892 1.00 97.19 273 MET A C 1
ATOM 2059 O O . MET A 1 273 ? -7.705 3.107 0.219 1.00 97.19 273 MET A O 1
ATOM 2063 N N . ILE A 1 274 ? -8.621 3.362 -1.820 1.00 97.94 274 ILE A N 1
ATOM 2064 C CA . ILE A 1 274 ? -9.657 2.342 -1.686 1.00 97.94 274 ILE A CA 1
ATOM 2065 C C . ILE A 1 274 ? -9.528 1.406 -2.875 1.00 97.94 274 ILE A C 1
ATOM 2067 O O . ILE A 1 274 ? -9.489 1.861 -4.016 1.00 97.94 274 ILE A O 1
ATOM 2071 N N . ASP A 1 275 ? -9.479 0.112 -2.601 1.00 98.12 275 ASP A N 1
ATOM 2072 C CA . ASP A 1 275 ? -9.193 -0.916 -3.590 1.00 98.12 275 ASP A CA 1
ATOM 2073 C C . ASP A 1 275 ? -9.996 -2.180 -3.270 1.00 98.12 275 ASP A C 1
ATOM 2075 O O . ASP A 1 275 ? -10.129 -2.572 -2.112 1.00 98.12 275 ASP A O 1
ATOM 2079 N N . THR A 1 276 ? -10.576 -2.814 -4.284 1.00 98.06 276 THR A N 1
ATOM 2080 C CA . THR A 1 276 ? -11.323 -4.067 -4.112 1.00 98.06 276 THR A CA 1
ATOM 2081 C C . THR A 1 276 ? -10.424 -5.271 -3.853 1.00 98.06 276 THR A C 1
ATOM 2083 O O . THR A 1 276 ? -10.889 -6.295 -3.365 1.00 98.06 276 THR A O 1
ATOM 2086 N N . GLY A 1 277 ? -9.146 -5.180 -4.211 1.00 96.06 277 GLY A N 1
ATOM 2087 C CA . GLY A 1 277 ? -8.312 -6.335 -4.487 1.00 96.06 277 GLY A CA 1
ATOM 2088 C C . GLY A 1 277 ? -8.593 -6.898 -5.880 1.00 96.06 277 GLY A C 1
ATOM 2089 O O . GLY A 1 277 ? -9.600 -6.579 -6.526 1.00 96.06 277 GLY A O 1
ATOM 2090 N N . LYS A 1 278 ? -7.669 -7.742 -6.342 1.00 94.75 278 LYS A N 1
ATOM 2091 C CA . LYS A 1 278 ? -7.684 -8.314 -7.687 1.00 94.75 278 LYS A CA 1
ATOM 2092 C C . LYS A 1 278 ? -8.997 -9.050 -7.980 1.00 94.75 278 LYS A C 1
ATOM 2094 O O . LYS A 1 278 ? -9.428 -9.901 -7.200 1.00 94.75 278 LYS A O 1
ATOM 2099 N N . ASP A 1 279 ? -9.608 -8.682 -9.100 1.00 96.19 279 ASP A N 1
ATOM 2100 C CA . ASP A 1 279 ? -10.819 -9.244 -9.705 1.00 96.19 279 ASP A CA 1
ATOM 2101 C C . ASP A 1 279 ? -12.090 -9.154 -8.828 1.00 96.19 279 ASP A C 1
ATOM 2103 O O . ASP A 1 279 ? -13.186 -9.478 -9.269 1.00 96.19 279 ASP A O 1
ATOM 2107 N N . GLN A 1 280 ? -12.002 -8.635 -7.596 1.00 96.69 280 GLN A N 1
ATOM 2108 C CA . GLN A 1 280 ? -13.149 -8.528 -6.680 1.00 96.69 280 GLN A CA 1
ATOM 2109 C C . GLN A 1 280 ? -14.195 -7.496 -7.132 1.00 96.69 280 GLN A C 1
ATOM 2111 O O . GLN A 1 280 ? -15.338 -7.524 -6.681 1.00 96.69 280 GLN A O 1
ATOM 2116 N N . TRP A 1 281 ? -13.819 -6.584 -8.028 1.00 96.19 281 TRP A N 1
ATOM 2117 C CA . TRP A 1 281 ? -14.725 -5.600 -8.618 1.00 96.19 281 TRP A CA 1
ATOM 2118 C C . TRP A 1 281 ? -15.774 -6.226 -9.550 1.00 96.19 281 TRP A C 1
ATOM 2120 O O . TRP A 1 281 ? -16.771 -5.572 -9.852 1.00 96.19 281 TRP A O 1
ATOM 2130 N N . GLU A 1 282 ? -15.563 -7.472 -9.992 1.00 96.00 282 GLU A N 1
ATOM 2131 C CA . GLU A 1 282 ? -16.500 -8.220 -10.838 1.00 96.00 282 GLU A CA 1
ATOM 2132 C C . GLU A 1 282 ? -17.761 -8.667 -10.081 1.00 96.00 282 GLU A C 1
ATOM 2134 O O . GLU A 1 282 ? -18.746 -9.071 -10.703 1.00 96.00 282 GLU A O 1
ATOM 2139 N N . ASP A 1 283 ? -17.767 -8.585 -8.745 1.00 97.00 283 ASP A N 1
ATOM 2140 C CA . ASP A 1 283 ? -18.966 -8.857 -7.958 1.00 97.00 283 ASP A CA 1
ATOM 2141 C C . ASP A 1 283 ? -20.082 -7.864 -8.320 1.00 97.00 283 ASP A C 1
ATOM 2143 O O . ASP A 1 283 ? -19.913 -6.644 -8.262 1.00 97.00 283 ASP A O 1
ATOM 2147 N N . GLU A 1 284 ? -21.265 -8.383 -8.654 1.00 95.56 284 GLU A N 1
ATOM 2148 C CA . GLU A 1 284 ? -22.411 -7.581 -9.100 1.00 95.56 284 GLU A CA 1
ATOM 2149 C C . GLU A 1 284 ? -22.846 -6.506 -8.087 1.00 95.56 284 GLU A C 1
ATOM 2151 O O . GLU A 1 284 ? -23.431 -5.485 -8.464 1.00 95.56 284 GLU A O 1
ATOM 2156 N N . ARG A 1 285 ? -22.538 -6.701 -6.798 1.00 96.38 285 ARG A N 1
ATOM 2157 C CA . ARG A 1 285 ? -22.846 -5.749 -5.723 1.00 96.38 285 ARG A CA 1
ATOM 2158 C C . ARG A 1 285 ? -21.877 -4.566 -5.706 1.00 96.38 285 ARG A C 1
ATOM 2160 O O . ARG A 1 285 ? -22.223 -3.505 -5.177 1.00 96.38 285 ARG A O 1
ATOM 2167 N N . PHE A 1 286 ? -20.675 -4.711 -6.269 1.00 97.50 286 PHE A N 1
ATOM 2168 C CA . PHE A 1 286 ? -19.618 -3.713 -6.140 1.00 97.50 286 PHE A CA 1
ATOM 2169 C C . PHE A 1 286 ? -19.962 -2.396 -6.843 1.00 97.50 286 PHE A C 1
ATOM 2171 O O . PHE A 1 286 ? -19.707 -1.329 -6.289 1.00 97.50 286 PHE A O 1
ATOM 2178 N N . ALA A 1 287 ? -20.616 -2.432 -8.007 1.00 95.50 287 ALA A N 1
ATOM 2179 C CA . ALA A 1 287 ? -20.996 -1.212 -8.724 1.00 95.50 287 ALA A CA 1
ATOM 2180 C C . ALA A 1 287 ? -21.890 -0.278 -7.879 1.00 95.50 287 ALA A C 1
ATOM 2182 O O . ALA A 1 287 ? -21.733 0.948 -7.913 1.00 95.50 287 ALA A O 1
ATOM 2183 N N . ASP A 1 288 ? -22.803 -0.838 -7.075 1.00 96.31 288 ASP A N 1
ATOM 2184 C CA . ASP A 1 288 ? -23.616 -0.046 -6.147 1.00 96.31 288 ASP A CA 1
ATOM 2185 C C . ASP A 1 288 ? -22.792 0.489 -4.967 1.00 96.31 288 ASP A C 1
ATOM 2187 O O . ASP A 1 288 ? -22.916 1.663 -4.603 1.00 96.31 288 ASP A O 1
ATOM 2191 N N . LEU A 1 289 ? -21.905 -0.336 -4.403 1.00 97.56 289 LEU A N 1
ATOM 2192 C CA . LEU A 1 289 ? -20.993 0.069 -3.333 1.00 97.56 289 LEU A CA 1
ATOM 2193 C C . LEU A 1 289 ? -20.080 1.225 -3.774 1.00 97.56 289 LEU A C 1
ATOM 2195 O O . LEU A 1 289 ? -20.011 2.251 -3.092 1.00 97.56 289 LEU A O 1
ATOM 2199 N N . ALA A 1 290 ? -19.453 1.109 -4.945 1.00 97.12 290 ALA A N 1
ATOM 2200 C CA . ALA A 1 290 ? -18.599 2.126 -5.549 1.00 97.12 290 ALA A CA 1
ATOM 2201 C C . ALA A 1 290 ? -19.337 3.463 -5.712 1.00 97.12 290 ALA A C 1
ATOM 2203 O O . ALA A 1 290 ? -18.832 4.513 -5.304 1.00 97.12 290 ALA A O 1
ATOM 2204 N N . ARG A 1 291 ? -20.580 3.424 -6.212 1.00 95.62 291 ARG A N 1
ATOM 2205 C CA . ARG A 1 291 ? -21.466 4.594 -6.316 1.00 95.62 291 ARG A CA 1
ATOM 2206 C C . ARG A 1 291 ? -21.738 5.230 -4.954 1.00 95.62 291 ARG A C 1
ATOM 2208 O O . ARG A 1 291 ? -21.710 6.455 -4.821 1.00 95.62 291 ARG A O 1
ATOM 2215 N N . ARG A 1 292 ? -22.042 4.419 -3.938 1.00 95.81 292 ARG A N 1
ATOM 2216 C CA . ARG A 1 292 ? -22.332 4.897 -2.577 1.00 95.81 292 ARG A CA 1
ATOM 2217 C C . ARG A 1 292 ? -21.106 5.539 -1.932 1.00 95.81 292 ARG A C 1
ATOM 2219 O O . ARG A 1 292 ? -21.264 6.578 -1.294 1.00 95.81 292 ARG A O 1
ATOM 2226 N N . ILE A 1 293 ? -19.917 4.971 -2.129 1.00 95.75 293 ILE A N 1
ATOM 2227 C CA . ILE A 1 293 ? -18.640 5.544 -1.679 1.00 95.75 293 ILE A CA 1
ATOM 2228 C C . ILE A 1 293 ? -18.386 6.876 -2.392 1.00 95.75 293 ILE A C 1
ATOM 2230 O O . ILE A 1 293 ? -18.224 7.911 -1.744 1.00 95.75 293 ILE A O 1
ATOM 2234 N N . GLN A 1 294 ? -18.453 6.882 -3.724 1.00 94.25 294 GLN A N 1
ATOM 2235 C CA . GLN A 1 294 ? -18.196 8.064 -4.541 1.00 94.25 294 GLN A CA 1
ATOM 2236 C C . GLN A 1 294 ? -19.172 9.211 -4.236 1.00 94.25 294 GLN A C 1
ATOM 2238 O O . GLN A 1 294 ? -18.775 10.376 -4.198 1.00 94.25 294 GLN A O 1
ATOM 2243 N N . ALA A 1 295 ? -20.440 8.915 -3.939 1.00 92.25 295 ALA A N 1
ATOM 2244 C CA . ALA A 1 295 ? -21.424 9.922 -3.536 1.00 92.25 295 ALA A CA 1
ATOM 2245 C C . ALA A 1 295 ? -21.038 10.661 -2.242 1.00 92.25 295 ALA A C 1
ATOM 2247 O O . ALA A 1 295 ? -21.462 11.798 -2.031 1.00 92.25 295 ALA A O 1
ATOM 2248 N N . ARG A 1 296 ? -20.216 10.049 -1.380 1.00 87.38 296 ARG A N 1
ATOM 2249 C CA . ARG A 1 296 ? -19.738 10.680 -0.145 1.00 87.38 296 ARG A CA 1
ATOM 2250 C C . ARG A 1 296 ? -18.593 11.659 -0.401 1.00 87.38 296 ARG A C 1
ATOM 2252 O O . ARG A 1 296 ? -18.447 12.580 0.392 1.00 87.38 296 ARG A O 1
ATOM 2259 N N . ARG A 1 297 ? -17.874 11.566 -1.533 1.00 75.19 297 ARG A N 1
ATOM 2260 C CA . ARG A 1 297 ? -16.697 12.404 -1.861 1.00 75.19 297 ARG A CA 1
ATOM 2261 C C . ARG A 1 297 ? -16.921 13.912 -1.725 1.00 75.19 297 ARG A C 1
ATOM 2263 O O . ARG A 1 297 ? -15.998 14.641 -1.389 1.00 75.19 297 ARG A O 1
ATOM 2270 N N . ALA A 1 298 ? -18.134 14.392 -2.019 1.00 62.72 298 ALA A N 1
ATOM 2271 C CA . ALA A 1 298 ? -18.453 15.820 -2.016 1.00 62.72 298 ALA A CA 1
ATOM 2272 C C . ALA A 1 298 ? -18.425 16.433 -0.607 1.00 62.72 298 ALA A C 1
ATOM 2274 O O . ALA A 1 298 ? -18.319 17.646 -0.484 1.00 62.72 298 ALA A O 1
ATOM 2275 N N . ALA A 1 299 ? -18.504 15.606 0.439 1.00 62.72 299 ALA A N 1
ATOM 2276 C CA . ALA A 1 299 ? -18.329 16.044 1.818 1.00 62.72 299 ALA A CA 1
ATOM 2277 C C . ALA A 1 299 ? -16.847 16.200 2.221 1.00 62.72 299 ALA A C 1
ATOM 2279 O O . ALA A 1 299 ? -16.577 16.681 3.321 1.00 62.72 299 ALA A O 1
ATOM 2280 N N . TRP A 1 300 ? -15.906 15.784 1.361 1.00 62.97 300 TRP A N 1
ATOM 2281 C CA . TRP A 1 300 ? -14.492 15.605 1.712 1.00 62.97 300 TRP A CA 1
ATOM 2282 C C . TRP A 1 300 ? -13.513 16.424 0.850 1.00 62.97 300 TRP A C 1
ATOM 2284 O O . TRP A 1 300 ? -12.319 16.411 1.143 1.00 62.97 300 TRP A O 1
ATOM 2294 N N . ARG A 1 301 ? -14.007 17.120 -0.187 1.00 54.56 301 ARG A N 1
ATOM 2295 C CA . ARG A 1 301 ? -13.278 18.180 -0.912 1.00 54.56 301 ARG A CA 1
ATOM 2296 C C . ARG A 1 301 ? -13.484 19.520 -0.217 1.00 54.56 301 ARG A C 1
ATOM 2298 O O . ARG A 1 301 ? -12.514 20.302 -0.181 1.00 54.56 301 ARG A O 1
#

Foldseek 3Di:
DDDPDFDAQVRLCPDPQLVQWHQDQFAIKWKWFDQFLLLQLQLLLQQQVVCVVQHFRFKWKRWGTTIMTGDHGRQPPHHDVSSSVSSNSSSVSCVVSVIDIDSVPDDADAAEDEDQCQVLQVQLVCLLAVFDDRPDFKTARPLNPDHIYGYHHDPDDPPDADPDEAEHFDQQVSLVRSVVSSVVSVWDFPDDDQQWTWTATPNGHTYIRGGPDPDQFDDDDPLLRQWGPRLWTKHWAFADGSNLLSVLSSQLRVLCVVLVQIWTWIDGSGTIMITSHGPNCVPPSNVVSSSSSSVCSVVGD

Sequence (301 aa):
MANDERLTAPQFQQAAGVEHWRMLAFGASAWFDAPSQTTGAALVRRITELTDSSGRLPDVDLRASGVHVRIGASGSPGMSLADVELARAVSAAARDLDLAADPSALQCVQLAIDALDKPSVMSFWHAALGYERLGDDDLVDAMRRDPAIWFQQQDRPRPLRNRIHVDIARPHALALEAVEAVKALGGHETYDGEGYATLADAEGNEADVLPLLPGDELGDRRETADWRVLFGAMTFYPIVSPVRAAELAVVVAGLADEAGLPLLIDLRPDGVMIDTGKDQWEDERFADLARRIQARRAAWR